Protein AF-A0A0K6S8M2-F1 (afdb_monomer_lite)

InterPro domains:
  IPR001611 Leucine-rich repeat [PF00560] (137-156)
  IPR001611 Leucine-rich repeat [PF13516] (167-187)
  IPR001611 Leucine-rich repeat [PF13516] (227-244)
  IPR001611 Leucine-rich repeat [PS51450] (137-158)
  IPR027038 Ran GTPase-activating protein [PTHR24113] (58-244)
  IPR032675 Leucine-rich repeat domain superfamily [G3DSA:3.80.10.10] (93-247)

Organism: NCBI:txid1169474

Secondary structure (DSSP, 8-state):
---SHHHHHHHHHHHHHHHHHHHTT-HHHHHHHHHSTTTHHHHHHHHHHHHHHT----EEEEEESS--HHHHTTS---TTSEEEEEE-TTTTSHHHHHHHHHHHTT---SS--EEE-TTS--BHHHHHHHHTT--TT--EEE--SSB--HHHHHHHHHHHHTTTTTT--EEE-TTS--HHHHHHHHHHHHHH-SS-----EEE-TTS--HHHHHHHHHHHHHTTSSTT--EEE-TTS---GGGGTT-TTT--S-S---

Radius of gyration: 21.71 Å; chains: 1; bounding box: 45×58×66 Å

Structure (mmCIF, N/CA/C/O backbone):
data_AF-A0A0K6S8M2-F1
#
_entry.id   AF-A0A0K6S8M2-F1
#
loop_
_atom_site.group_PDB
_atom_site.id
_atom_site.type_symbol
_atom_site.label_atom_id
_atom_site.label_alt_id
_atom_site.label_comp_id
_atom_site.label_asym_id
_atom_site.label_entity_id
_atom_site.label_seq_id
_atom_site.pdbx_PDB_ins_code
_atom_site.Cartn_x
_atom_site.Cartn_y
_atom_site.Cartn_z
_atom_site.occupancy
_atom_site.B_iso_or_equiv
_atom_site.auth_seq_id
_atom_site.auth_comp_id
_atom_site.auth_asym_id
_atom_site.auth_atom_id
_atom_site.pdbx_PDB_model_num
ATOM 1 N N . MET A 1 1 ? -25.984 35.719 41.774 1.00 36.38 1 MET A N 1
ATOM 2 C CA . MET A 1 1 ? -26.985 35.232 40.797 1.00 36.38 1 MET A CA 1
ATOM 3 C C . MET A 1 1 ? -26.247 34.451 39.712 1.00 36.38 1 MET A C 1
ATOM 5 O O . MET A 1 1 ? -26.214 34.859 38.564 1.00 36.38 1 MET A O 1
ATOM 9 N N . GLU A 1 2 ? -25.620 33.341 40.096 1.00 32.59 2 GLU A N 1
ATOM 10 C CA . GLU A 1 2 ? -24.891 32.425 39.203 1.00 32.59 2 GLU A CA 1
ATOM 11 C C . GLU A 1 2 ? -25.414 31.013 39.472 1.00 32.59 2 GLU A C 1
ATOM 13 O O . GLU A 1 2 ? -24.728 30.179 40.037 1.00 32.59 2 GLU A O 1
ATOM 18 N N . THR A 1 3 ? -26.691 30.765 39.192 1.00 39.12 3 THR A N 1
ATOM 19 C CA . THR A 1 3 ? -27.295 29.435 39.372 1.00 39.12 3 THR A CA 1
ATOM 20 C C . THR A 1 3 ? -28.511 29.315 38.455 1.00 39.12 3 THR A C 1
ATOM 22 O O . THR A 1 3 ? -29.647 29.425 38.910 1.00 39.12 3 THR A O 1
ATOM 25 N N . SER A 1 4 ? -28.305 29.163 37.146 1.00 38.91 4 SER A N 1
ATOM 26 C CA . SER A 1 4 ? -29.382 28.662 36.267 1.00 38.91 4 SER A CA 1
ATOM 27 C C . SER A 1 4 ? -28.902 28.097 34.929 1.00 38.91 4 SER A C 1
ATOM 29 O O . SER A 1 4 ? -29.621 27.305 34.331 1.00 38.91 4 SER A O 1
ATOM 31 N N . VAL A 1 5 ? -27.693 28.440 34.467 1.00 36.88 5 VAL A N 1
ATOM 32 C CA . VAL A 1 5 ? -27.194 27.982 33.156 1.00 36.88 5 VAL A CA 1
ATOM 33 C C . VAL A 1 5 ? -26.498 26.613 33.237 1.00 36.88 5 VAL A C 1
ATOM 35 O O . VAL A 1 5 ? -26.663 25.802 32.331 1.00 36.88 5 VAL A O 1
ATOM 38 N N . ASP A 1 6 ? -25.818 26.294 34.344 1.00 30.78 6 ASP A N 1
ATOM 39 C CA . ASP A 1 6 ? -25.108 25.009 34.503 1.00 30.78 6 ASP A CA 1
ATOM 40 C C . ASP A 1 6 ? -26.036 23.805 34.741 1.00 30.78 6 ASP A C 1
ATOM 42 O O . ASP A 1 6 ? -25.705 22.681 34.364 1.00 30.78 6 ASP A O 1
ATOM 46 N N . ALA A 1 7 ? -27.234 24.022 35.295 1.00 35.25 7 ALA A N 1
ATOM 47 C CA . ALA A 1 7 ? -28.204 22.945 35.515 1.00 35.25 7 ALA A CA 1
ATOM 48 C C . ALA A 1 7 ? -28.818 22.431 34.196 1.00 35.25 7 ALA A C 1
ATOM 50 O O . ALA A 1 7 ? -29.049 21.236 34.045 1.00 35.25 7 ALA A O 1
ATOM 51 N N . ALA A 1 8 ? -29.004 23.308 33.201 1.00 35.94 8 ALA A N 1
ATOM 52 C CA . ALA A 1 8 ? -29.579 22.938 31.904 1.00 35.94 8 ALA A CA 1
ATOM 53 C C . ALA A 1 8 ? -28.609 22.133 31.013 1.00 35.94 8 ALA A C 1
ATOM 55 O O . ALA A 1 8 ? -29.039 21.365 30.149 1.00 35.94 8 ALA A O 1
ATOM 56 N N . VAL A 1 9 ? -27.296 22.279 31.232 1.00 35.78 9 VAL A N 1
ATOM 57 C CA . VAL A 1 9 ? -26.260 21.503 30.528 1.00 35.78 9 VAL A CA 1
ATOM 58 C C . VAL A 1 9 ? -26.157 20.082 31.098 1.00 35.78 9 VAL A C 1
ATOM 60 O O . VAL A 1 9 ? -25.885 19.151 30.343 1.00 35.78 9 VAL A O 1
ATOM 63 N N . GLY A 1 10 ? -26.445 19.896 32.393 1.00 35.00 10 GLY A N 1
ATOM 64 C CA . GLY A 1 10 ? -26.434 18.594 33.072 1.00 35.00 10 GLY A CA 1
ATOM 65 C C . GLY A 1 10 ? -27.494 17.610 32.565 1.00 35.00 10 GLY A C 1
ATOM 66 O O . GLY A 1 10 ? -27.182 16.439 32.361 1.00 35.00 10 GLY A O 1
ATOM 67 N N . ASP A 1 11 ? -28.706 18.085 32.266 1.00 41.41 11 ASP A N 1
ATOM 68 C CA . ASP A 1 11 ? -29.830 17.236 31.827 1.00 41.41 11 ASP A CA 1
ATOM 69 C C . ASP A 1 11 ? -29.828 16.918 30.322 1.00 41.41 11 ASP A C 1
ATOM 71 O O . ASP A 1 11 ? -30.454 15.954 29.874 1.00 41.41 11 ASP A O 1
ATOM 75 N N . CYS A 1 12 ? -29.072 17.673 29.519 1.00 39.50 12 CYS A N 1
ATOM 76 C CA . CYS A 1 12 ? -28.866 17.341 28.109 1.00 39.50 12 CYS A CA 1
ATOM 77 C C . CYS A 1 12 ? -27.898 16.163 27.923 1.00 39.50 12 CYS A C 1
ATOM 79 O O . CYS A 1 12 ? -27.938 15.513 26.883 1.00 39.50 12 CYS A O 1
ATOM 81 N N . ILE A 1 13 ? -27.037 15.862 28.904 1.00 42.00 13 ILE A N 1
ATOM 82 C CA . ILE A 1 13 ? -25.990 14.832 28.795 1.00 42.00 13 ILE A CA 1
ATOM 83 C C . ILE A 1 13 ? -26.566 13.404 28.744 1.00 42.00 13 ILE A C 1
ATOM 85 O O . ILE A 1 13 ? -26.139 12.647 27.867 1.00 42.00 13 ILE A O 1
ATOM 89 N N . PRO A 1 14 ? -27.543 13.006 29.586 1.00 45.41 14 PRO A N 1
ATOM 90 C CA . PRO A 1 14 ? -28.174 11.690 29.498 1.00 45.41 14 PRO A CA 1
ATOM 91 C C . PRO A 1 14 ? -29.064 11.558 28.262 1.00 45.41 14 PRO A C 1
ATOM 93 O O . PRO A 1 14 ? -29.043 10.521 27.609 1.00 45.41 14 PRO A O 1
ATOM 96 N N . ALA A 1 15 ? -29.803 12.613 27.901 1.00 42.22 15 ALA A N 1
ATOM 97 C CA . ALA A 1 15 ? -30.674 12.619 26.728 1.00 42.22 15 ALA A CA 1
ATOM 98 C C . ALA A 1 15 ? -29.868 12.548 25.422 1.00 42.22 15 ALA A C 1
ATOM 100 O O . ALA A 1 15 ? -30.178 11.740 24.551 1.00 42.22 15 ALA A O 1
ATOM 101 N N . LEU A 1 16 ? -28.781 13.319 25.307 1.00 44.97 16 LEU A N 1
ATOM 102 C CA . LEU A 1 16 ? -27.857 13.222 24.178 1.00 44.97 16 LEU A CA 1
ATOM 103 C C . LEU A 1 16 ? -27.068 11.920 24.211 1.00 44.97 16 LEU A C 1
ATOM 105 O O . LEU A 1 16 ? -26.879 11.358 23.149 1.00 44.97 16 LEU A O 1
ATOM 109 N N . SER A 1 17 ? -26.653 11.393 25.366 1.00 44.50 17 SER A N 1
ATOM 110 C CA . SER A 1 17 ? -26.031 10.058 25.432 1.00 44.50 17 SER A CA 1
ATOM 111 C C . SER A 1 17 ? -27.000 8.947 25.046 1.00 44.50 17 SER A C 1
ATOM 113 O O . SER A 1 17 ? -26.566 7.964 24.463 1.00 44.50 17 SER A O 1
ATOM 115 N N . ALA A 1 18 ? -28.296 9.095 25.322 1.00 48.88 18 ALA A N 1
ATOM 116 C CA . ALA A 1 18 ? -29.325 8.163 24.884 1.00 48.88 18 ALA A CA 1
ATOM 117 C C . ALA A 1 18 ? -29.583 8.290 23.376 1.00 48.88 18 ALA A C 1
ATOM 119 O O . ALA A 1 18 ? -29.644 7.274 22.701 1.00 48.88 18 ALA A O 1
ATOM 120 N N . VAL A 1 19 ? -29.658 9.506 22.822 1.00 49.28 19 VAL A N 1
ATOM 121 C CA . VAL A 1 19 ? -29.802 9.745 21.370 1.00 49.28 19 VAL A CA 1
ATOM 122 C C . VAL A 1 19 ? -28.543 9.309 20.609 1.00 49.28 19 VAL A C 1
ATOM 124 O O . VAL A 1 19 ? -28.660 8.574 19.643 1.00 49.28 19 VAL A O 1
ATOM 127 N N . LEU A 1 20 ? -27.369 9.706 21.108 1.00 48.91 20 LEU A N 1
ATOM 128 C CA . LEU A 1 20 ? -26.061 9.034 21.112 1.00 48.91 20 LEU A CA 1
ATOM 129 C C . LEU A 1 20 ? -26.189 7.527 20.904 1.00 48.91 20 LEU A C 1
ATOM 131 O O . LEU A 1 20 ? -26.158 7.068 19.776 1.00 48.91 20 LEU A O 1
ATOM 135 N N . ALA A 1 21 ? -26.372 6.782 21.990 1.00 49.44 21 ALA A N 1
ATOM 136 C CA . ALA A 1 21 ? -26.462 5.326 22.038 1.00 49.44 21 ALA A CA 1
ATOM 137 C C . ALA A 1 21 ? -27.469 4.742 21.032 1.00 49.44 21 ALA A C 1
ATOM 139 O O . ALA A 1 21 ? -27.202 3.707 20.424 1.00 49.44 21 ALA A O 1
ATOM 140 N N . HIS A 1 22 ? -28.606 5.415 20.834 1.00 46.09 22 HIS A N 1
ATOM 141 C CA . HIS A 1 22 ? -29.690 4.961 19.967 1.00 46.09 22 HIS A CA 1
ATOM 142 C C . HIS A 1 22 ? -29.422 5.224 18.473 1.00 46.09 22 HIS A C 1
ATOM 144 O O . HIS A 1 22 ? -29.865 4.441 17.634 1.00 46.09 22 HIS A O 1
ATOM 150 N N . ALA A 1 23 ? -28.677 6.280 18.129 1.00 42.91 23 ALA A N 1
ATOM 151 C CA . ALA A 1 23 ? -28.216 6.596 16.773 1.00 42.91 23 ALA A CA 1
ATOM 152 C C . ALA A 1 23 ? -26.883 5.896 16.447 1.00 42.91 23 ALA A C 1
ATOM 154 O O . ALA A 1 23 ? -26.655 5.458 15.321 1.00 42.91 23 ALA A O 1
ATOM 155 N N . SER A 1 24 ? -26.023 5.718 17.453 1.00 46.12 24 SER A N 1
ATOM 156 C CA . SER A 1 24 ? -24.738 5.014 17.402 1.00 46.12 24 SER A CA 1
ATOM 157 C C . SER A 1 24 ? -24.878 3.494 17.388 1.00 46.12 24 SER A C 1
ATOM 159 O O . SER A 1 24 ? -23.871 2.795 17.351 1.00 46.12 24 SER A O 1
ATOM 161 N N . ALA A 1 25 ? -26.109 2.976 17.323 1.00 44.91 25 ALA A N 1
ATOM 162 C CA . ALA A 1 25 ? -26.363 1.626 16.831 1.00 44.91 25 ALA A CA 1
ATOM 163 C C . ALA A 1 25 ? -25.879 1.436 15.376 1.00 44.91 25 ALA A C 1
ATOM 165 O O . ALA A 1 25 ? -25.761 0.303 14.920 1.00 44.91 25 ALA A O 1
ATOM 166 N N . SER A 1 26 ? -25.522 2.511 14.661 1.00 48.25 26 SER A N 1
ATOM 167 C CA . SER A 1 26 ? -24.747 2.406 13.426 1.00 48.25 26 SER A CA 1
ATOM 168 C C . SER A 1 26 ? -23.608 3.433 13.399 1.00 48.25 26 SER A C 1
ATOM 170 O O . SER A 1 26 ? -23.811 4.621 13.158 1.00 48.25 26 SER A O 1
ATOM 172 N N . GLY A 1 27 ? -22.365 2.985 13.610 1.00 52.47 27 GLY A N 1
ATOM 173 C CA . GLY A 1 27 ? -21.169 3.781 13.281 1.00 52.47 27 GLY A CA 1
ATOM 174 C C . GLY A 1 27 ? -21.128 4.206 11.802 1.00 52.47 27 GLY A C 1
ATOM 175 O O . GLY A 1 27 ? -20.392 5.110 11.430 1.00 52.47 27 GLY A O 1
ATOM 176 N N . GLU A 1 28 ? -21.972 3.598 10.969 1.00 53.81 28 GLU A N 1
ATOM 177 C CA . GLU A 1 28 ? -22.236 3.987 9.585 1.00 53.81 28 GLU A CA 1
ATOM 178 C C . GLU A 1 28 ? -22.882 5.375 9.474 1.00 53.81 28 GLU A C 1
ATOM 180 O O . GLU A 1 28 ? -22.530 6.132 8.574 1.00 53.81 28 GLU A O 1
ATOM 185 N N . PHE A 1 29 ? -23.759 5.767 10.408 1.00 52.53 29 PHE A N 1
ATOM 186 C CA . PHE A 1 29 ? -24.475 7.045 10.332 1.00 52.53 29 PHE A CA 1
ATOM 187 C C . PHE A 1 29 ? -23.549 8.243 10.554 1.00 52.53 29 PHE A C 1
ATOM 189 O O . PHE A 1 29 ? -23.662 9.267 9.885 1.00 52.53 29 PHE A O 1
ATOM 196 N N . THR A 1 30 ? -22.593 8.128 11.479 1.00 57.81 30 THR A N 1
ATOM 197 C CA . THR A 1 30 ? -21.618 9.198 11.744 1.00 57.81 30 THR A CA 1
ATOM 198 C C . THR A 1 30 ? -20.644 9.364 10.580 1.00 57.81 30 THR A C 1
ATOM 200 O O . THR A 1 30 ? -20.251 10.489 10.261 1.00 57.81 30 THR A O 1
ATOM 203 N N . THR A 1 31 ? -20.322 8.265 9.899 1.00 58.97 31 THR A N 1
ATOM 204 C CA . THR A 1 31 ? -19.475 8.242 8.706 1.00 58.97 31 THR A CA 1
ATOM 205 C C . THR A 1 31 ? -20.183 8.777 7.471 1.00 58.97 31 THR A C 1
ATOM 207 O O . THR A 1 31 ? -19.594 9.585 6.755 1.00 58.97 31 THR A O 1
ATOM 210 N N . GLU A 1 32 ? -21.450 8.420 7.255 1.00 60.38 32 GLU A N 1
ATOM 211 C CA . GLU A 1 32 ? -22.299 9.008 6.211 1.00 60.38 32 GLU A CA 1
ATOM 212 C C . GLU A 1 32 ? -22.373 10.530 6.396 1.00 60.38 32 GLU A C 1
ATOM 214 O O . GLU A 1 32 ? -22.086 11.299 5.475 1.00 60.38 32 GLU A O 1
ATOM 219 N N . LEU A 1 33 ? -22.635 10.978 7.631 1.00 59.53 33 LEU A N 1
ATOM 220 C CA . LEU A 1 33 ? -22.717 12.400 7.950 1.00 59.53 33 LEU A CA 1
ATOM 221 C C . LEU A 1 33 ? -21.382 13.129 7.727 1.00 59.53 33 LEU A C 1
ATOM 223 O O . LEU A 1 33 ? -21.389 14.252 7.224 1.00 59.53 33 LEU A O 1
ATOM 227 N N . ALA A 1 34 ? -20.249 12.515 8.085 1.00 60.09 34 ALA A N 1
ATOM 228 C CA . ALA A 1 34 ? -18.915 13.095 7.908 1.00 60.09 34 ALA A CA 1
ATOM 229 C C . ALA A 1 34 ? -18.410 13.060 6.451 1.00 60.09 34 ALA A C 1
ATOM 231 O O . ALA A 1 34 ? -17.560 13.875 6.081 1.00 60.09 34 ALA A O 1
ATOM 232 N N . SER A 1 35 ? -18.930 12.145 5.630 1.00 64.38 35 SER A N 1
ATOM 233 C CA . SER A 1 35 ? -18.588 11.994 4.211 1.00 64.38 35 SER A CA 1
ATOM 234 C C . SER A 1 35 ? -19.317 13.020 3.331 1.00 64.38 35 SER A C 1
ATOM 236 O O . SER A 1 35 ? -18.739 13.607 2.411 1.00 64.38 35 SER A O 1
ATOM 238 N N . GLN A 1 36 ? -20.580 13.303 3.650 1.00 63.56 36 GLN A N 1
ATOM 239 C CA . GLN A 1 36 ? -21.441 14.219 2.903 1.00 63.56 36 GLN A CA 1
ATOM 240 C C . GLN A 1 36 ? -21.092 15.695 3.183 1.00 63.56 36 GLN A C 1
ATOM 242 O O . GLN A 1 36 ? -20.911 16.132 4.322 1.00 63.56 36 GLN A O 1
ATOM 247 N N . LYS A 1 37 ? -21.042 16.518 2.126 1.00 64.12 37 LYS A N 1
ATOM 248 C CA . LYS A 1 37 ? -20.671 17.946 2.222 1.00 64.12 37 LYS A CA 1
ATOM 249 C C . LYS A 1 37 ? -21.653 18.763 3.072 1.00 64.12 37 LYS A C 1
ATOM 251 O O . LYS A 1 37 ? -21.231 19.715 3.728 1.00 64.12 37 LYS A O 1
ATOM 256 N N . GLU A 1 38 ? -22.934 18.406 3.040 1.00 63.91 38 GLU A N 1
ATOM 257 C CA . GLU A 1 38 ? -24.026 19.145 3.692 1.00 63.91 38 GLU A CA 1
ATOM 258 C C . GLU A 1 38 ? -24.150 18.823 5.186 1.00 63.91 38 GLU A C 1
ATOM 260 O O . GLU A 1 38 ? -24.511 19.689 5.978 1.00 63.91 38 GLU A O 1
ATOM 265 N N . SER A 1 39 ? -23.754 17.617 5.596 1.00 64.00 39 SER A N 1
ATOM 266 C CA . SER A 1 39 ? -23.825 17.144 6.984 1.00 64.00 39 SER A CA 1
ATOM 267 C C . SER A 1 39 ? -22.463 17.035 7.676 1.00 64.00 39 SER A C 1
ATOM 269 O O . SER A 1 39 ? -22.367 16.562 8.813 1.00 64.00 39 SER A O 1
ATOM 271 N N . PHE A 1 40 ? -21.398 17.518 7.035 1.00 64.94 40 PHE A N 1
ATOM 272 C CA . PHE A 1 40 ? -20.046 17.486 7.591 1.00 64.94 40 PHE A CA 1
ATOM 273 C C . PHE A 1 40 ? -19.966 18.127 8.986 1.00 64.94 40 PHE A C 1
ATOM 275 O O . PHE A 1 40 ? -19.323 17.593 9.887 1.00 64.94 40 PHE A O 1
ATOM 282 N N . GLY A 1 41 ? -20.636 19.270 9.183 1.00 61.84 41 GLY A N 1
ATOM 283 C CA . GLY A 1 41 ? -20.643 19.978 10.468 1.00 61.84 41 GLY A CA 1
ATOM 284 C C . GLY A 1 41 ? -21.284 19.157 11.588 1.00 61.84 41 GLY A C 1
ATOM 285 O O . GLY A 1 41 ? -20.748 19.097 12.694 1.00 61.84 41 GLY A O 1
ATOM 286 N N . THR A 1 42 ? -22.382 18.461 11.283 1.00 64.62 42 THR A N 1
ATOM 287 C CA . THR A 1 42 ? -23.032 17.533 12.215 1.00 64.62 42 THR A CA 1
ATOM 288 C C . THR A 1 42 ? -22.154 16.319 12.508 1.00 64.62 42 THR A C 1
ATOM 290 O O . THR A 1 42 ? -21.983 15.978 13.675 1.00 64.62 42 THR A O 1
ATOM 293 N N . GLY A 1 43 ? -21.503 15.734 11.495 1.00 65.81 43 GLY A N 1
ATOM 294 C CA . GLY A 1 43 ? -20.542 14.643 11.693 1.00 65.81 43 GLY A CA 1
ATOM 295 C C . GLY A 1 43 ? -19.350 15.057 12.566 1.00 65.81 43 GLY A C 1
ATOM 296 O O . GLY A 1 43 ? -18.959 14.330 13.478 1.00 65.81 43 GLY A O 1
ATOM 297 N N . TRP A 1 44 ? -18.813 16.265 12.358 1.00 68.00 44 TRP A N 1
ATOM 298 C CA . TRP A 1 44 ? -17.717 16.812 13.164 1.00 68.00 44 TRP A CA 1
ATOM 299 C C . TRP A 1 44 ? -18.117 17.048 14.622 1.00 68.00 44 TRP A C 1
ATOM 301 O O . TRP A 1 44 ? -17.363 16.682 15.524 1.00 68.00 44 TRP A O 1
ATOM 311 N N . LEU A 1 45 ? -19.301 17.619 14.867 1.00 64.56 45 LEU A N 1
ATOM 312 C CA . LEU A 1 45 ? -19.816 17.811 16.224 1.00 64.56 45 LEU A CA 1
ATOM 313 C C . LEU A 1 45 ? -19.987 16.471 16.936 1.00 64.56 45 LEU A C 1
ATOM 315 O O . LEU A 1 45 ? -19.508 16.325 18.056 1.00 64.56 45 LEU A O 1
ATOM 319 N N . VAL A 1 46 ? -20.588 15.481 16.272 1.00 64.94 46 VAL A N 1
ATOM 320 C CA . VAL A 1 46 ? -20.761 14.129 16.821 1.00 64.94 46 VAL A CA 1
ATOM 321 C C . VAL A 1 46 ? -19.414 13.504 17.190 1.00 64.94 46 VAL A C 1
ATOM 323 O O . VAL A 1 46 ? -19.251 13.026 18.311 1.00 64.94 46 VAL A O 1
ATOM 326 N N . LEU A 1 47 ? -18.411 13.581 16.311 1.00 64.81 47 LEU A N 1
ATOM 327 C CA . LEU A 1 47 ? -17.062 13.080 16.599 1.00 64.81 47 LEU A CA 1
ATOM 328 C C . LEU A 1 47 ? -16.401 13.820 17.767 1.00 64.81 47 LEU A C 1
ATOM 330 O O . LEU A 1 47 ? -15.725 13.203 18.591 1.00 64.81 47 LEU A O 1
ATOM 334 N N . GLN A 1 48 ? -16.627 15.128 17.883 1.00 66.19 48 GLN A N 1
ATOM 335 C CA . GLN A 1 48 ? -16.096 15.911 18.992 1.00 66.19 48 GLN A CA 1
ATOM 336 C C . GLN A 1 48 ? -16.799 15.608 20.322 1.00 66.19 48 GLN A C 1
ATOM 338 O O . GLN A 1 48 ? -16.155 15.622 21.374 1.00 66.19 48 GLN A O 1
ATOM 343 N N . PHE A 1 49 ? -18.091 15.284 20.285 1.00 63.59 49 PHE A N 1
ATOM 344 C CA . PHE A 1 49 ? -18.824 14.783 21.443 1.00 63.59 49 PHE A CA 1
ATOM 345 C C . PHE A 1 49 ? -18.321 13.403 21.863 1.00 63.59 49 PHE A C 1
ATOM 347 O O . PHE A 1 49 ? -18.024 13.226 23.041 1.00 63.59 49 PHE A O 1
ATOM 354 N N . ILE A 1 50 ? -18.108 12.475 20.924 1.00 61.72 50 ILE A N 1
ATOM 355 C CA . ILE A 1 50 ? -17.500 11.162 21.205 1.00 61.72 50 ILE A CA 1
ATOM 356 C C . ILE A 1 50 ? -16.127 11.341 21.873 1.00 61.72 50 ILE A C 1
ATOM 358 O O . ILE A 1 50 ? -15.848 10.716 22.897 1.00 61.72 50 ILE A O 1
ATOM 362 N N . LYS A 1 51 ? -15.298 12.262 21.358 1.00 59.31 51 LYS A N 1
ATOM 363 C CA . LYS A 1 51 ? -13.986 12.592 21.936 1.00 59.31 51 LYS A CA 1
ATOM 364 C C . LYS A 1 51 ? -14.088 13.129 23.366 1.00 59.31 51 LYS A C 1
ATOM 366 O O . LYS A 1 51 ? -13.315 12.709 24.221 1.00 59.31 51 LYS A O 1
ATOM 371 N N . LYS A 1 52 ? -14.980 14.093 23.622 1.00 56.97 52 LYS A N 1
ATOM 372 C CA . LYS A 1 52 ? -15.093 14.758 24.933 1.00 56.97 52 LYS A CA 1
ATOM 373 C C . LYS A 1 52 ? -15.824 13.927 25.984 1.00 56.97 52 LYS A C 1
ATOM 375 O O . LYS A 1 52 ? -15.534 14.090 27.162 1.00 56.97 52 LYS A O 1
ATOM 380 N N . MET A 1 53 ? -16.759 13.074 25.575 1.00 50.50 53 MET A N 1
ATOM 381 C CA . MET A 1 53 ? -17.605 12.303 26.488 1.00 50.50 53 MET A CA 1
ATOM 382 C C . MET A 1 53 ? -17.081 10.884 26.763 1.00 50.50 53 MET A C 1
ATOM 384 O O . MET A 1 53 ? -17.737 10.144 27.486 1.00 50.50 53 MET A O 1
ATOM 388 N N . HIS A 1 54 ? -15.919 10.489 26.214 1.00 53.44 54 HIS A N 1
ATOM 389 C CA . HIS A 1 54 ? -15.351 9.137 26.375 1.00 53.44 54 HIS A CA 1
ATOM 390 C C . HIS A 1 54 ? -16.346 8.011 26.040 1.00 53.44 54 HIS A C 1
ATOM 392 O O . HIS A 1 54 ? -16.283 6.920 26.605 1.00 53.44 54 HIS A O 1
ATOM 398 N N . ILE A 1 55 ? -17.273 8.263 25.112 1.00 53.03 55 ILE A N 1
ATOM 399 C CA . ILE A 1 55 ? -18.232 7.248 24.687 1.00 53.03 55 ILE A CA 1
ATOM 400 C C . ILE A 1 55 ? -17.437 6.253 23.843 1.00 53.03 55 ILE A C 1
ATOM 402 O O . ILE A 1 55 ? -17.027 6.564 22.726 1.00 53.03 55 ILE A O 1
ATOM 406 N N . GLY A 1 56 ? -17.150 5.084 24.414 1.00 52.00 56 GLY A N 1
ATOM 407 C CA . GLY A 1 56 ? -16.328 4.031 23.814 1.00 52.00 56 GLY A CA 1
ATOM 408 C C . GLY A 1 56 ? -17.029 3.291 22.678 1.00 52.00 56 GLY A C 1
ATOM 409 O O . GLY A 1 56 ? -17.059 2.066 22.691 1.00 52.00 56 GLY A O 1
ATOM 410 N N . VAL A 1 57 ? -17.632 4.010 21.727 1.00 54.91 57 VAL A N 1
ATOM 411 C CA . VAL A 1 57 ? -18.246 3.379 20.557 1.00 54.91 57 VAL A CA 1
ATOM 412 C C . VAL A 1 57 ? -17.170 3.181 19.487 1.00 54.91 57 VAL A C 1
ATOM 414 O O . VAL A 1 57 ? -16.573 4.170 19.047 1.00 54.91 57 VAL A O 1
ATOM 417 N N . PRO A 1 58 ? -16.896 1.938 19.066 1.00 58.28 58 PRO A N 1
ATOM 418 C CA . PRO A 1 58 ? -15.990 1.674 17.958 1.00 58.28 58 PRO A CA 1
ATOM 419 C C . PRO A 1 58 ? -16.608 2.191 16.650 1.00 58.28 58 PRO A C 1
ATOM 421 O O . PRO A 1 58 ? -17.780 1.941 16.366 1.00 58.28 58 PRO A O 1
ATOM 424 N N . ILE A 1 59 ? -15.832 2.911 15.839 1.00 62.09 59 ILE A N 1
ATOM 425 C CA . ILE A 1 59 ? -16.222 3.300 14.481 1.00 62.09 59 ILE A CA 1
ATOM 426 C C . ILE A 1 59 ? -15.606 2.288 13.517 1.00 62.09 59 ILE A C 1
ATOM 428 O O . ILE A 1 59 ? -14.402 2.276 13.286 1.00 62.09 59 ILE A O 1
ATOM 432 N N . SER A 1 60 ? -16.419 1.428 12.911 1.00 65.12 60 SER A N 1
ATOM 433 C CA . SER A 1 60 ? -15.905 0.388 12.007 1.00 65.12 60 SER A CA 1
ATOM 434 C C . SER A 1 60 ? -15.261 0.967 10.737 1.00 65.12 60 SER A C 1
ATOM 436 O O . SER A 1 60 ? -14.267 0.445 10.237 1.00 65.12 60 SER A O 1
ATOM 438 N N . SER A 1 61 ? -15.780 2.077 10.211 1.00 68.94 61 SER A N 1
ATOM 439 C CA . SER A 1 61 ? -15.279 2.691 8.978 1.00 68.94 61 SER A CA 1
ATOM 440 C C . SER A 1 61 ? -15.417 4.201 9.028 1.00 68.94 61 SER A C 1
ATOM 442 O O . SER A 1 61 ? -16.456 4.684 9.455 1.00 68.94 61 SER A O 1
ATOM 444 N N . LEU A 1 62 ? -14.402 4.937 8.576 1.00 73.19 62 LEU A N 1
ATOM 445 C CA . LEU A 1 62 ? -14.392 6.396 8.504 1.00 73.19 62 LEU A CA 1
ATOM 446 C C . LEU A 1 62 ? -13.935 6.851 7.108 1.00 73.19 62 LEU A C 1
ATOM 448 O O . LEU A 1 62 ? -12.768 6.686 6.737 1.00 73.19 62 LEU A O 1
ATOM 452 N N . ASP A 1 63 ? -14.859 7.437 6.342 1.00 70.06 63 ASP A N 1
ATOM 453 C CA . ASP A 1 63 ? -14.599 8.062 5.043 1.00 70.06 63 ASP A CA 1
ATOM 454 C C . ASP A 1 63 ? -14.347 9.557 5.229 1.00 70.06 63 ASP A C 1
ATOM 456 O O . ASP A 1 63 ? -15.110 10.309 5.833 1.00 70.06 63 ASP A O 1
ATOM 460 N N . LEU A 1 64 ? -13.204 9.961 4.712 1.0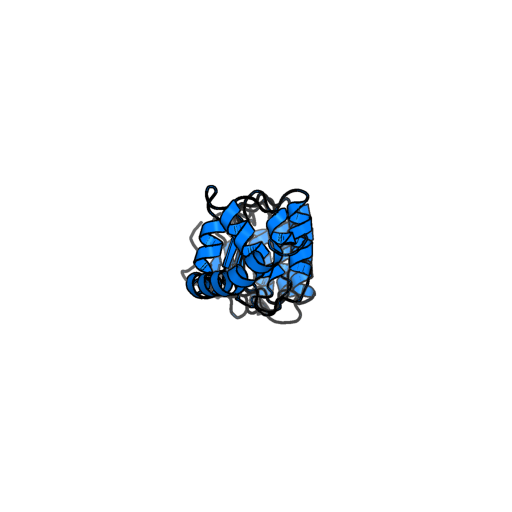0 67.69 64 LEU A N 1
ATOM 461 C CA . LEU A 1 64 ? -12.584 11.243 4.885 1.00 67.69 64 LEU A CA 1
ATOM 462 C C . LEU A 1 64 ? -12.345 11.896 3.508 1.00 67.69 64 LEU A C 1
ATOM 464 O O . LEU A 1 64 ? -11.342 12.567 3.256 1.00 67.69 64 LEU A O 1
ATOM 468 N N . SER A 1 65 ? -13.280 11.694 2.582 1.00 64.81 65 SER A N 1
ATOM 469 C CA . SER A 1 65 ? -13.257 12.272 1.236 1.00 64.81 65 SER A CA 1
ATOM 470 C C . SER A 1 65 ? -13.554 13.780 1.192 1.00 64.81 65 SER A C 1
ATOM 472 O O . SER A 1 65 ? -13.031 14.473 0.318 1.00 64.81 65 SER A O 1
ATOM 474 N N . GLY A 1 66 ? -14.309 14.305 2.166 1.00 59.97 66 GLY A N 1
ATOM 475 C CA . GLY A 1 66 ? -14.773 15.699 2.240 1.00 59.97 66 GLY A CA 1
ATOM 476 C C . GLY A 1 66 ? -13.721 16.745 2.661 1.00 59.97 66 GLY A C 1
ATOM 477 O O . GLY A 1 66 ? -13.194 17.468 1.813 1.00 59.97 66 GLY A O 1
ATOM 478 N N . LYS A 1 67 ? -13.455 16.923 3.971 1.00 59.59 67 LYS A N 1
ATOM 479 C CA . LYS A 1 67 ? -12.558 17.978 4.524 1.00 59.59 67 LYS A CA 1
ATOM 480 C C . LYS A 1 67 ? -11.970 17.594 5.887 1.00 59.59 67 LYS A C 1
ATOM 482 O O . LYS A 1 67 ? -12.723 17.326 6.809 1.00 59.59 67 LYS A O 1
ATOM 487 N N . LEU A 1 68 ? -10.639 17.578 6.053 1.00 54.50 68 LEU A N 1
ATOM 488 C CA . LEU A 1 68 ? -10.080 16.609 7.009 1.00 54.50 68 LEU A CA 1
ATOM 489 C C . LEU A 1 68 ? -9.053 16.977 8.064 1.00 54.50 68 LEU A C 1
ATOM 491 O O . LEU A 1 68 ? -8.899 16.215 9.020 1.00 54.50 68 LEU A O 1
ATOM 495 N N . GLY A 1 69 ? -8.334 18.087 7.933 1.00 54.50 69 GLY A N 1
ATOM 496 C CA . GLY A 1 69 ? -7.243 18.364 8.877 1.00 54.50 69 GLY A CA 1
ATOM 497 C C . GLY A 1 69 ? -7.713 18.409 10.341 1.00 54.50 69 GLY A C 1
ATOM 498 O O . GLY A 1 69 ? -7.017 17.955 11.252 1.00 54.50 69 GLY A O 1
ATOM 499 N N . LEU A 1 70 ? -8.937 18.896 10.563 1.00 54.34 70 LEU A N 1
ATOM 500 C CA . LEU A 1 70 ? -9.520 19.075 11.895 1.00 54.34 70 LEU A CA 1
ATOM 501 C C . LEU A 1 70 ? -10.140 17.798 12.479 1.00 54.34 70 LEU A C 1
ATOM 503 O O . LEU A 1 70 ? -10.257 17.689 13.697 1.00 54.34 70 LEU A O 1
ATOM 507 N N . LEU A 1 71 ? -10.525 16.830 11.641 1.00 61.38 71 LEU A N 1
ATOM 508 C CA . LEU A 1 71 ? -11.151 15.590 12.102 1.00 61.38 71 LEU A CA 1
ATOM 509 C C . LEU A 1 71 ? -10.121 14.617 12.656 1.00 61.38 71 LEU A C 1
ATOM 511 O O . LEU A 1 71 ? -10.270 14.178 13.788 1.00 61.38 71 LEU A O 1
ATOM 515 N N . LEU A 1 72 ? -9.028 14.366 11.929 1.00 62.62 72 LEU A N 1
ATOM 516 C CA . LEU A 1 72 ? -7.974 13.440 12.371 1.00 62.62 72 LEU A CA 1
ATOM 517 C C . LEU A 1 72 ? -7.300 13.878 13.684 1.00 62.62 72 LEU A C 1
ATOM 519 O O . LEU A 1 72 ? -6.898 13.043 14.488 1.00 62.62 72 LEU A O 1
ATOM 523 N N . SER A 1 73 ? -7.205 15.188 13.931 1.00 61.94 73 SER A N 1
ATOM 524 C CA . SER A 1 73 ? -6.713 15.742 15.206 1.00 61.94 73 SER A CA 1
ATOM 525 C C . SER A 1 73 ? -7.743 15.662 16.344 1.00 61.94 73 SER A C 1
ATOM 527 O O . SER A 1 73 ? -7.399 15.778 17.527 1.00 61.94 73 SER A O 1
ATOM 529 N N . SER A 1 74 ? -9.009 15.439 15.996 1.00 57.25 74 SER A N 1
ATOM 530 C CA . SER A 1 74 ? -10.127 15.304 16.926 1.00 57.25 74 SER A CA 1
ATOM 531 C C . SER A 1 74 ? -10.522 13.852 17.194 1.00 57.25 74 SER A C 1
ATOM 533 O O . SER A 1 74 ? -11.265 13.615 18.137 1.00 57.25 74 SER A O 1
ATOM 535 N N . LEU A 1 75 ? -9.996 12.871 16.457 1.00 64.19 75 LEU A N 1
ATOM 536 C CA . LEU A 1 75 ? -10.301 11.470 16.744 1.00 64.19 75 LEU A CA 1
ATOM 537 C C . LEU A 1 75 ? -9.745 11.065 18.125 1.00 64.19 75 LEU A C 1
ATOM 539 O O . LEU A 1 75 ? -8.605 11.425 18.461 1.00 64.19 75 LEU A O 1
ATOM 543 N N . PRO A 1 76 ? -10.538 10.356 18.947 1.00 58.84 76 PRO A N 1
ATOM 544 C CA . PRO A 1 76 ? -10.084 9.849 20.231 1.00 58.84 76 PRO A CA 1
ATOM 545 C C . PRO A 1 76 ? -8.922 8.868 20.044 1.00 58.84 76 PRO A C 1
ATOM 547 O O . PRO A 1 76 ? -8.853 8.106 19.082 1.00 58.84 76 PRO A O 1
ATOM 550 N N . ALA A 1 77 ? -7.980 8.904 20.983 1.00 56.09 77 ALA A N 1
ATOM 551 C CA . ALA A 1 77 ? -6.896 7.938 21.057 1.00 56.09 77 ALA A CA 1
ATOM 552 C C . ALA A 1 77 ? -7.391 6.735 21.866 1.00 56.09 77 ALA A C 1
ATOM 554 O O . ALA A 1 77 ? -7.305 6.745 23.091 1.00 56.09 77 ALA A O 1
ATOM 555 N N . GLY A 1 78 ? -7.962 5.744 21.185 1.00 58.12 78 GLY A N 1
ATOM 556 C CA . GLY A 1 78 ? -8.438 4.500 21.788 1.00 58.12 78 GLY A CA 1
ATOM 557 C C . GLY A 1 78 ? -8.014 3.283 20.958 1.00 58.12 78 GLY A C 1
ATOM 558 O O . GLY A 1 78 ? -7.846 3.425 19.745 1.00 58.12 78 GLY A O 1
ATOM 559 N N . PRO A 1 79 ? -7.820 2.111 21.589 1.00 54.16 79 PRO A N 1
ATOM 560 C CA . PRO A 1 79 ? -7.276 0.926 20.926 1.00 54.16 79 PRO A CA 1
ATOM 561 C C . PRO A 1 79 ? -8.183 0.314 19.849 1.00 54.16 79 PRO A C 1
ATOM 563 O O . PRO A 1 79 ? -7.670 -0.199 18.852 1.00 54.16 79 PRO A O 1
ATOM 566 N N . ASP A 1 80 ? -9.502 0.459 20.010 1.00 60.38 80 ASP A N 1
ATOM 567 C CA . ASP A 1 80 ? -10.523 -0.217 19.191 1.00 60.38 80 ASP A CA 1
ATOM 568 C C . ASP A 1 80 ? -11.434 0.762 18.440 1.00 60.38 80 ASP A C 1
ATOM 570 O O . ASP A 1 80 ? -12.594 0.483 18.152 1.00 60.38 80 ASP A O 1
ATOM 574 N N . PHE A 1 81 ? -10.940 1.968 18.162 1.00 65.75 81 PHE A N 1
ATOM 575 C CA . PHE A 1 81 ? -11.798 3.025 17.636 1.00 65.75 81 PHE A CA 1
ATOM 576 C C . PHE A 1 81 ? -12.013 2.958 16.118 1.00 65.75 81 PHE A C 1
ATOM 578 O O . PHE A 1 81 ? -13.034 3.456 15.657 1.00 65.75 81 PHE A O 1
ATOM 585 N N . LEU A 1 82 ? -11.077 2.398 15.340 1.00 72.31 82 LEU A N 1
ATOM 586 C CA . LEU A 1 82 ? -11.138 2.453 13.876 1.00 72.31 82 LEU A CA 1
ATOM 587 C C . LEU A 1 82 ? -10.620 1.178 13.208 1.00 72.31 82 LEU A C 1
ATOM 589 O O . LEU A 1 82 ? -9.479 0.789 13.455 1.00 72.31 82 LEU A O 1
ATOM 593 N N . GLU A 1 83 ? -11.415 0.571 12.320 1.00 78.81 83 GLU A N 1
ATOM 594 C CA . GLU A 1 83 ? -10.953 -0.548 11.477 1.00 78.81 83 GLU A CA 1
ATOM 595 C C . GLU A 1 83 ? -10.583 -0.109 10.057 1.00 78.81 83 GLU A C 1
ATOM 597 O O . GLU A 1 83 ? -9.545 -0.524 9.541 1.00 78.81 83 GLU A O 1
ATOM 602 N N . THR A 1 84 ? -11.407 0.737 9.431 1.00 81.75 84 THR A N 1
ATOM 603 C CA . THR A 1 84 ? -11.212 1.199 8.049 1.00 81.75 84 THR A CA 1
ATOM 604 C C . THR A 1 84 ? -11.109 2.717 7.972 1.00 81.75 84 THR A C 1
ATOM 606 O O . THR A 1 84 ? -11.994 3.431 8.434 1.00 81.75 84 THR A O 1
ATOM 609 N N . LEU A 1 85 ? -10.056 3.223 7.333 1.00 84.56 85 LEU A N 1
ATOM 610 C CA . LEU A 1 85 ? -9.871 4.639 7.023 1.00 84.56 85 LEU A CA 1
ATOM 611 C C . LEU A 1 85 ? -9.776 4.824 5.516 1.00 84.56 85 LEU A C 1
ATOM 613 O O . LEU A 1 85 ? -8.879 4.274 4.875 1.00 84.56 85 LEU A O 1
ATOM 617 N N . LYS A 1 86 ? -10.651 5.656 4.959 1.00 83.69 86 LYS A N 1
ATOM 618 C CA . LYS A 1 86 ? -10.593 6.047 3.552 1.00 83.69 86 LYS A CA 1
ATOM 619 C C . LYS A 1 86 ? -10.341 7.539 3.442 1.00 83.69 86 LYS A C 1
ATOM 621 O O . LYS A 1 86 ? -11.156 8.328 3.894 1.00 83.69 86 LYS A O 1
ATOM 626 N N . GLY A 1 87 ? -9.215 7.939 2.869 1.00 76.81 87 GLY A N 1
ATOM 627 C CA . GLY A 1 87 ? -8.875 9.343 2.664 1.00 76.81 87 GLY A CA 1
ATOM 628 C C . GLY A 1 87 ? -9.387 9.891 1.336 1.00 76.81 87 GLY A C 1
ATOM 629 O O . GLY A 1 87 ? -9.544 9.177 0.353 1.00 76.81 87 GLY A O 1
ATOM 630 N N . GLY A 1 88 ? -9.619 11.200 1.311 1.00 74.75 88 GLY A N 1
ATOM 631 C CA . GLY A 1 88 ? -9.898 11.970 0.104 1.00 74.75 88 GLY A CA 1
ATOM 632 C C . GLY A 1 88 ? -8.677 12.577 -0.587 1.00 74.75 88 GLY A C 1
ATOM 633 O O . GLY A 1 88 ? -7.581 12.617 -0.019 1.00 74.75 88 GLY A O 1
ATOM 634 N N . PRO A 1 89 ? -8.883 13.201 -1.763 1.00 70.19 89 PRO A N 1
ATOM 635 C CA . PRO A 1 89 ? -7.847 13.878 -2.562 1.00 70.19 89 PRO A CA 1
ATOM 636 C C . PRO A 1 89 ? -7.134 15.045 -1.864 1.00 70.19 89 PRO A C 1
ATOM 638 O O . PRO A 1 89 ? -6.101 15.530 -2.335 1.00 70.19 89 PRO A O 1
ATOM 641 N N . HIS A 1 90 ? -7.676 15.519 -0.742 1.00 70.38 90 HIS A N 1
ATOM 642 C CA . HIS A 1 90 ? -7.116 16.617 0.047 1.00 70.38 90 HIS A CA 1
ATOM 643 C C . HIS A 1 90 ? -6.361 16.154 1.298 1.00 70.38 90 HIS A C 1
ATOM 645 O O . HIS A 1 90 ? -5.596 16.929 1.869 1.00 70.38 90 HIS A O 1
ATOM 651 N N . VAL A 1 91 ? -6.548 14.903 1.722 1.00 71.94 91 VAL A N 1
ATOM 652 C CA . VAL A 1 91 ? -5.978 14.364 2.969 1.00 71.94 91 VAL A CA 1
ATOM 653 C C . VAL A 1 91 ? -4.472 14.181 2.848 1.00 71.94 91 VAL A C 1
ATOM 655 O O . VAL A 1 91 ? -3.723 14.422 3.789 1.00 71.94 91 VAL A O 1
ATOM 658 N N . CYS A 1 92 ? -4.023 13.829 1.651 1.00 72.69 92 CYS A N 1
ATOM 659 C CA . CYS A 1 92 ? -2.640 13.497 1.359 1.00 72.69 92 CYS A CA 1
ATOM 660 C C . CYS A 1 92 ? -1.779 14.697 0.942 1.00 72.69 92 CYS A C 1
ATOM 662 O O . CYS A 1 92 ? -0.723 14.520 0.337 1.00 72.69 92 CYS A O 1
ATOM 664 N N . LYS A 1 93 ? -2.220 15.925 1.249 1.00 76.50 93 LYS A N 1
ATOM 665 C CA . LYS A 1 93 ? -1.520 17.167 0.891 1.00 76.50 93 LYS A CA 1
ATOM 666 C C . LYS A 1 93 ? -1.291 18.057 2.112 1.00 76.50 93 LYS A C 1
ATOM 668 O O . LYS A 1 93 ? -2.162 18.207 2.969 1.00 76.50 93 LYS A O 1
ATOM 673 N N . GLY A 1 94 ? -0.124 18.701 2.145 1.00 78.75 94 GLY A N 1
ATOM 674 C CA . GLY A 1 94 ? 0.199 19.758 3.105 1.00 78.75 94 GLY A CA 1
ATOM 675 C C . GLY A 1 94 ? 0.050 19.325 4.575 1.00 78.75 94 GLY A C 1
ATOM 676 O O . GLY A 1 94 ? 0.423 18.204 4.921 1.00 78.75 94 GLY A O 1
ATOM 677 N N . PRO A 1 95 ? -0.509 20.182 5.453 1.00 76.19 95 PRO A N 1
ATOM 678 C CA . PRO A 1 95 ? -0.648 19.889 6.882 1.00 76.19 95 PRO A CA 1
ATOM 679 C C . PRO A 1 95 ? -1.491 18.645 7.198 1.00 76.19 95 PRO A C 1
ATOM 681 O O . PRO A 1 95 ? -1.257 17.999 8.217 1.00 76.19 95 PRO A O 1
ATOM 684 N N . CYS A 1 96 ? -2.451 18.288 6.335 1.00 76.31 96 CYS A N 1
ATOM 685 C CA . CYS A 1 96 ? -3.327 17.133 6.558 1.00 76.31 96 CYS A CA 1
ATOM 686 C C . CYS A 1 96 ? -2.548 15.815 6.536 1.00 76.31 96 CYS A C 1
ATOM 688 O O . CYS A 1 96 ? -2.803 14.950 7.371 1.00 76.31 96 CYS A O 1
ATOM 690 N N . LEU A 1 97 ? -1.546 15.700 5.658 1.00 80.38 97 LEU A N 1
ATOM 691 C CA . LEU A 1 97 ? -0.678 14.528 5.602 1.00 80.38 97 LEU A CA 1
ATOM 692 C C . LEU A 1 97 ? 0.140 14.388 6.888 1.00 80.38 97 LEU A C 1
ATOM 694 O O . LEU A 1 97 ? 0.265 13.294 7.422 1.00 80.38 97 LEU A O 1
ATOM 698 N N . SER A 1 98 ? 0.653 15.493 7.433 1.00 81.81 98 SER A N 1
ATOM 699 C CA . SER A 1 98 ? 1.392 15.471 8.700 1.00 81.81 98 SER A CA 1
ATOM 700 C C . SER A 1 98 ? 0.515 15.014 9.866 1.00 81.81 98 SER A C 1
ATOM 702 O O . SER A 1 98 ? 0.978 14.277 10.739 1.00 81.81 98 SER A O 1
ATOM 704 N N . VAL A 1 99 ? -0.757 15.429 9.882 1.00 80.38 99 VAL A N 1
ATOM 705 C CA . VAL A 1 99 ? -1.736 14.963 10.874 1.00 80.38 99 VAL A CA 1
ATOM 706 C C . VAL A 1 99 ? -2.046 13.478 10.669 1.00 80.38 99 VAL A C 1
ATOM 708 O O . VAL A 1 99 ? -2.060 12.741 11.652 1.00 80.38 99 VAL A O 1
ATOM 711 N N . LEU A 1 100 ? -2.217 13.023 9.424 1.00 81.31 100 LEU A N 1
ATOM 712 C CA . LEU A 1 100 ? -2.429 11.611 9.092 1.00 81.31 100 LEU A CA 1
ATOM 713 C C . LEU A 1 100 ? -1.235 10.740 9.504 1.00 81.31 100 LEU A C 1
ATOM 715 O O . LEU A 1 100 ? -1.421 9.745 10.194 1.00 81.31 100 LEU A O 1
ATOM 719 N N . ASN A 1 101 ? -0.010 11.137 9.165 1.00 83.56 101 ASN A N 1
ATOM 720 C CA . ASN A 1 101 ? 1.204 10.412 9.543 1.00 83.56 101 ASN A CA 1
ATOM 721 C C . ASN A 1 101 ? 1.332 10.316 11.067 1.00 83.56 101 ASN A C 1
ATOM 723 O O . ASN A 1 101 ? 1.628 9.253 11.606 1.00 83.56 101 ASN A O 1
ATOM 727 N N . ARG A 1 102 ? 1.054 11.414 11.785 1.00 83.06 102 ARG A N 1
ATOM 728 C CA . ARG A 1 102 ? 1.043 11.415 13.254 1.00 83.06 102 ARG A CA 1
ATOM 729 C C . ARG A 1 102 ? -0.043 10.503 13.820 1.00 83.06 102 ARG A C 1
ATOM 731 O O . ARG A 1 102 ? 0.191 9.863 14.841 1.00 83.06 102 ARG A O 1
ATOM 738 N N . PHE A 1 103 ? -1.213 10.474 13.188 1.00 79.69 103 PHE A N 1
ATOM 739 C CA . PHE A 1 103 ? -2.310 9.595 13.569 1.00 79.69 103 PHE A CA 1
ATOM 740 C C . PHE A 1 103 ? -1.904 8.128 13.398 1.00 79.69 103 PHE A C 1
ATOM 742 O O . PHE A 1 103 ? -1.937 7.395 14.378 1.00 79.69 103 PHE A O 1
ATOM 749 N N . LEU A 1 104 ? -1.415 7.729 12.222 1.00 80.81 104 LEU A N 1
ATOM 750 C CA . LEU A 1 104 ? -1.012 6.349 11.920 1.00 80.81 104 LEU A CA 1
ATOM 751 C C . LEU A 1 104 ? 0.163 5.867 12.790 1.00 80.81 104 LEU A C 1
ATOM 753 O O . LEU A 1 104 ? 0.129 4.755 13.313 1.00 80.81 104 LEU A O 1
ATOM 757 N N . LYS A 1 105 ? 1.143 6.742 13.060 1.00 79.81 105 LYS A N 1
ATOM 758 C CA . LYS A 1 105 ? 2.311 6.435 13.906 1.00 79.81 105 LYS A CA 1
ATOM 759 C C . LYS A 1 105 ? 1.964 6.191 15.378 1.00 79.81 105 LYS A C 1
ATOM 761 O O . LYS A 1 105 ? 2.791 5.695 16.138 1.00 79.81 105 LYS A O 1
ATOM 766 N N . ARG A 1 106 ? 0.759 6.556 15.818 1.00 72.75 106 ARG A N 1
ATOM 767 C CA . ARG A 1 106 ? 0.375 6.543 17.235 1.00 72.75 106 ARG A CA 1
ATOM 768 C C . ARG A 1 106 ? 0.309 5.130 17.838 1.00 72.75 106 ARG A C 1
ATOM 770 O O . ARG A 1 106 ? 0.219 5.027 19.053 1.00 72.75 106 ARG A O 1
ATOM 777 N N . SER A 1 107 ? 0.415 4.074 17.019 1.00 55.56 107 SER A N 1
ATOM 778 C CA . SER A 1 107 ? 0.694 2.670 17.392 1.00 55.56 107 SER A CA 1
ATOM 779 C C . SER A 1 107 ? -0.184 2.060 18.496 1.00 55.56 107 SER A C 1
ATOM 781 O O . SER A 1 107 ? 0.181 1.070 19.118 1.00 55.56 107 SER A O 1
ATOM 783 N N . ILE A 1 108 ? -1.362 2.639 18.725 1.00 60.47 108 ILE A N 1
ATOM 784 C CA . ILE A 1 108 ? -2.380 2.130 19.653 1.00 60.47 108 ILE A CA 1
ATOM 785 C C . ILE A 1 108 ? -3.469 1.339 18.932 1.00 60.47 108 ILE A C 1
ATOM 787 O O . ILE A 1 108 ? -4.314 0.757 19.594 1.00 60.47 108 ILE A O 1
ATOM 791 N N . PHE A 1 109 ? -3.462 1.295 17.597 1.00 61.06 109 PHE A N 1
ATOM 792 C CA . PHE A 1 109 ? -4.506 0.606 16.848 1.00 61.06 109 PHE A CA 1
ATOM 793 C C . PHE A 1 109 ? -4.330 -0.905 16.902 1.00 61.06 109 PHE A C 1
ATOM 795 O O . PHE A 1 109 ? -3.479 -1.470 16.207 1.00 61.06 109 PHE A O 1
ATOM 802 N N . VAL A 1 110 ? -5.188 -1.559 17.675 1.00 63.44 110 VAL A N 1
ATOM 803 C CA . VAL A 1 110 ? -5.262 -3.020 17.720 1.00 63.44 110 VAL A CA 1
ATOM 804 C C . VAL A 1 110 ? -6.154 -3.534 16.583 1.00 63.44 110 VAL A C 1
ATOM 806 O O . VAL A 1 110 ? -5.878 -4.592 16.021 1.00 63.44 110 VAL A O 1
ATOM 809 N N . SER A 1 111 ? -7.155 -2.741 16.180 1.00 68.94 111 SER A N 1
ATOM 810 C CA . SER A 1 111 ? -8.191 -3.110 15.206 1.00 68.94 111 SER A CA 1
ATOM 811 C C . SER A 1 111 ? -8.045 -2.497 13.804 1.00 68.94 111 SER A C 1
ATOM 813 O O . SER A 1 111 ? -8.874 -2.782 12.945 1.00 68.94 111 SER A O 1
ATOM 815 N N . PHE A 1 112 ? -7.047 -1.643 13.545 1.00 82.00 112 PHE A N 1
ATOM 816 C CA . PHE A 1 112 ? -6.935 -0.931 12.263 1.00 82.00 112 PHE A CA 1
ATOM 817 C C . PHE A 1 112 ? -6.437 -1.840 11.140 1.00 82.00 112 PHE A C 1
ATOM 819 O O . PHE A 1 112 ? -5.259 -2.186 11.089 1.00 82.00 112 PHE A O 1
ATOM 826 N N . LYS A 1 113 ? -7.339 -2.198 10.226 1.00 87.94 113 LYS A N 1
ATOM 827 C CA . LYS A 1 113 ? -7.119 -3.217 9.194 1.00 87.94 113 LYS A CA 1
ATOM 828 C C . LYS A 1 113 ? -6.982 -2.627 7.800 1.00 87.94 113 LYS A C 1
ATOM 830 O O . LYS A 1 113 ? -6.178 -3.131 7.024 1.00 87.94 113 LYS A O 1
ATOM 835 N N . THR A 1 114 ? -7.721 -1.568 7.477 1.00 89.31 114 THR A N 1
ATOM 836 C CA . THR A 1 114 ? -7.844 -1.096 6.092 1.00 89.31 114 THR A CA 1
ATOM 837 C C . THR A 1 114 ? -7.513 0.383 5.970 1.00 89.31 114 THR A C 1
ATOM 839 O O . THR A 1 114 ? -8.146 1.231 6.599 1.00 89.31 114 THR A O 1
ATOM 842 N N . LEU A 1 115 ? -6.566 0.707 5.090 1.00 91.06 115 LEU A N 1
ATOM 843 C CA . LEU A 1 115 ? -6.236 2.072 4.695 1.00 91.06 115 LEU A CA 1
ATOM 844 C C . LEU A 1 115 ? -6.417 2.225 3.186 1.00 91.06 115 LEU A C 1
ATOM 846 O O . LEU A 1 115 ? -5.674 1.635 2.402 1.00 91.06 115 LEU A O 1
ATOM 850 N N . ASN A 1 116 ? -7.374 3.056 2.783 1.00 90.56 116 ASN A N 1
ATOM 851 C CA . ASN A 1 116 ? -7.582 3.428 1.390 1.00 90.56 116 ASN A CA 1
ATOM 852 C C . ASN A 1 116 ? -7.210 4.896 1.182 1.00 90.56 116 ASN A C 1
ATOM 854 O O . ASN A 1 116 ? -7.863 5.792 1.709 1.00 90.56 116 ASN A O 1
ATOM 858 N N . LEU A 1 117 ? -6.162 5.139 0.405 1.00 89.88 117 LEU A N 1
ATOM 859 C CA . LEU A 1 117 ? -5.751 6.462 -0.060 1.00 89.88 117 LEU A CA 1
ATOM 860 C C . LEU A 1 117 ? -5.635 6.468 -1.590 1.00 89.88 117 LEU A C 1
ATOM 862 O O . LEU A 1 117 ? -4.733 7.089 -2.163 1.00 89.88 117 LEU A O 1
ATOM 866 N N . SER A 1 118 ? -6.533 5.742 -2.255 1.00 91.31 118 SER A N 1
ATOM 867 C CA . SER A 1 118 ? -6.636 5.749 -3.710 1.00 91.31 118 SER A CA 1
ATOM 868 C C . SER A 1 118 ? -7.025 7.137 -4.219 1.00 91.31 118 SER A C 1
ATOM 870 O O . SER A 1 118 ? -7.789 7.863 -3.577 1.00 91.31 118 SER A O 1
ATOM 872 N N . LYS A 1 119 ? -6.489 7.542 -5.377 1.00 88.69 119 LYS A N 1
ATOM 873 C CA . LYS A 1 119 ? -6.789 8.847 -6.010 1.00 88.69 119 LYS A CA 1
ATOM 874 C C . LYS A 1 119 ? -6.518 10.053 -5.104 1.00 88.69 119 LYS A C 1
ATOM 876 O O . LYS A 1 119 ? -7.081 11.134 -5.298 1.00 88.69 119 LYS A O 1
ATOM 881 N N . CYS A 1 120 ? -5.637 9.905 -4.117 1.00 86.69 120 CYS A N 1
ATOM 882 C CA . CYS A 1 120 ? -5.379 10.959 -3.147 1.00 86.69 120 CYS A CA 1
ATOM 883 C C . CYS A 1 120 ? -4.384 12.027 -3.635 1.00 86.69 120 CYS A C 1
ATOM 885 O O . CYS A 1 120 ? -4.175 13.046 -2.971 1.00 86.69 120 CYS A O 1
ATOM 887 N N . GLY A 1 121 ? -3.752 11.813 -4.791 1.00 86.62 121 GLY A N 1
ATOM 888 C CA . GLY A 1 121 ? -2.706 12.689 -5.309 1.00 86.62 121 GLY A CA 1
ATOM 889 C C . GLY A 1 121 ? -1.450 12.704 -4.432 1.00 86.62 121 GLY A C 1
ATOM 890 O O . GLY A 1 121 ? -0.786 13.740 -4.364 1.00 86.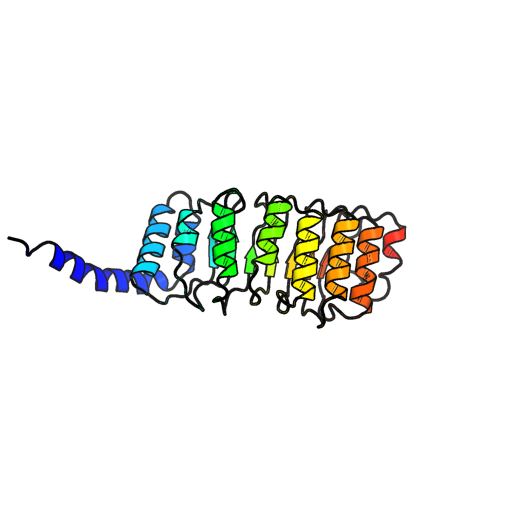62 121 GLY A O 1
ATOM 891 N N . LEU A 1 122 ? -1.144 11.588 -3.757 1.00 89.00 122 LEU A N 1
ATOM 892 C CA . LEU A 1 122 ? 0.099 11.389 -3.010 1.00 89.00 122 LEU A CA 1
ATOM 893 C C . LEU A 1 122 ? 1.296 11.559 -3.950 1.00 89.00 122 LEU A C 1
ATOM 895 O O . LEU A 1 122 ? 1.397 10.861 -4.961 1.00 89.00 122 LEU A O 1
ATOM 899 N N . SER A 1 123 ? 2.200 12.482 -3.614 1.00 91.44 123 SER A N 1
ATOM 900 C CA . SER A 1 123 ? 3.523 12.553 -4.237 1.00 91.44 123 SER A CA 1
ATOM 901 C C . SER A 1 123 ? 4.418 11.429 -3.720 1.00 91.44 123 SER A C 1
ATOM 903 O O . SER A 1 123 ? 4.184 10.893 -2.640 1.00 91.44 123 SER A O 1
ATOM 905 N N . ASP A 1 124 ? 5.492 11.124 -4.443 1.00 92.06 124 ASP A N 1
ATOM 906 C CA . ASP A 1 124 ? 6.437 10.081 -4.033 1.00 92.06 124 ASP A C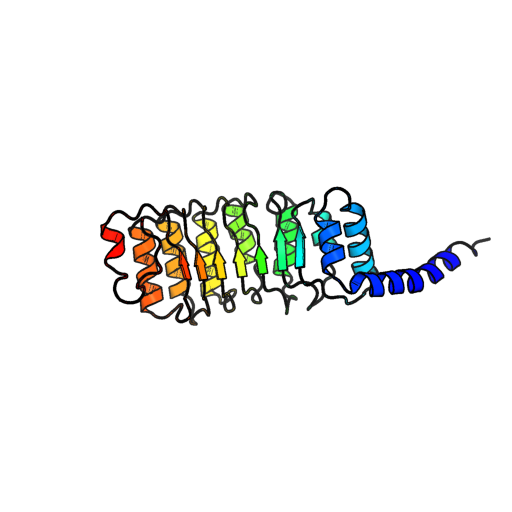A 1
ATOM 907 C C . ASP A 1 124 ? 7.090 10.355 -2.662 1.00 92.06 124 ASP A C 1
ATOM 909 O O . ASP A 1 124 ? 7.240 9.462 -1.834 1.00 92.06 124 ASP A O 1
ATOM 913 N N . SER A 1 125 ? 7.401 11.620 -2.364 1.00 90.94 125 SER A N 1
ATOM 914 C CA . SER A 1 125 ? 7.900 12.027 -1.045 1.00 90.94 125 SER A CA 1
ATOM 915 C C . SER A 1 125 ? 6.865 11.820 0.067 1.00 90.94 125 SER A C 1
ATOM 917 O O . SER A 1 125 ? 7.187 11.299 1.135 1.00 90.94 125 SER A O 1
ATOM 919 N N . ALA A 1 126 ? 5.611 12.202 -0.188 1.00 89.88 126 ALA A N 1
ATOM 920 C CA . ALA A 1 126 ? 4.507 12.025 0.746 1.00 89.88 126 ALA A CA 1
ATOM 921 C C . ALA A 1 126 ? 4.248 10.539 1.016 1.00 89.88 126 ALA A C 1
ATOM 923 O O . ALA A 1 126 ? 4.164 10.137 2.177 1.00 89.88 126 ALA A O 1
ATOM 924 N N . GLY A 1 127 ? 4.196 9.730 -0.046 1.00 88.94 127 GLY A N 1
ATOM 925 C CA . GLY A 1 127 ? 4.062 8.280 0.020 1.00 88.94 127 GLY A CA 1
ATOM 926 C C . GLY A 1 127 ? 5.158 7.643 0.866 1.00 88.94 127 GLY A C 1
ATOM 927 O O . GLY A 1 127 ? 4.843 6.913 1.801 1.00 88.94 127 GLY A O 1
ATOM 928 N N . GLY A 1 128 ? 6.425 8.001 0.637 1.00 91.06 128 GLY A N 1
ATOM 929 C CA . GLY A 1 128 ? 7.543 7.526 1.456 1.00 91.06 128 GLY A CA 1
ATOM 930 C C . GLY A 1 128 ? 7.349 7.798 2.954 1.00 91.06 128 GLY A C 1
ATOM 931 O O . GLY A 1 128 ? 7.433 6.883 3.770 1.00 91.06 128 GLY A O 1
ATOM 932 N N . THR A 1 129 ? 7.004 9.035 3.333 1.00 90.44 129 THR A N 1
ATOM 933 C CA . THR A 1 129 ? 6.780 9.379 4.755 1.00 90.44 129 THR A CA 1
ATOM 934 C C . THR A 1 129 ? 5.589 8.651 5.382 1.00 90.44 129 THR A C 1
ATOM 936 O O . THR A 1 129 ? 5.640 8.268 6.555 1.00 90.44 129 THR A O 1
ATOM 939 N N . LEU A 1 130 ? 4.522 8.458 4.605 1.00 89.56 130 LEU A N 1
ATOM 940 C CA . LEU A 1 130 ? 3.313 7.767 5.032 1.00 89.56 130 LEU A CA 1
ATOM 941 C C . LEU A 1 130 ? 3.593 6.285 5.285 1.00 89.56 130 LEU A C 1
ATOM 943 O O . LEU A 1 130 ? 3.190 5.758 6.317 1.00 89.56 130 LEU A O 1
ATOM 947 N N . LEU A 1 131 ? 4.308 5.634 4.369 1.00 90.69 131 LEU A N 1
ATOM 948 C CA . LEU A 1 131 ? 4.630 4.209 4.430 1.00 90.69 131 LEU A CA 1
ATOM 949 C C . LEU A 1 131 ? 5.473 3.854 5.662 1.00 90.69 131 LEU A C 1
ATOM 951 O O . LEU A 1 131 ? 5.221 2.834 6.296 1.00 90.69 131 LEU A O 1
ATOM 955 N N . HIS A 1 132 ? 6.390 4.735 6.073 1.00 89.06 132 HIS A N 1
ATOM 956 C CA . HIS A 1 132 ? 7.124 4.600 7.340 1.00 89.06 132 HIS A CA 1
ATOM 957 C C . HIS A 1 132 ? 6.260 4.802 8.593 1.00 89.06 132 HIS A C 1
ATOM 959 O O . HIS A 1 132 ? 6.686 4.477 9.699 1.00 89.06 132 HIS A O 1
ATOM 965 N N . SER A 1 133 ? 5.073 5.385 8.442 1.00 87.25 133 SER A N 1
ATOM 966 C CA . SER A 1 133 ? 4.157 5.677 9.545 1.00 87.25 133 SER A CA 1
ATOM 967 C C . SER A 1 133 ? 3.028 4.650 9.662 1.00 87.25 133 SER A C 1
ATOM 969 O O . SER A 1 133 ? 2.153 4.834 10.505 1.00 87.25 133 SER A O 1
ATOM 971 N N . LEU A 1 134 ? 3.008 3.605 8.825 1.00 88.50 134 LEU A N 1
ATOM 972 C CA . LEU A 1 134 ? 1.933 2.616 8.820 1.00 88.50 134 LEU A CA 1
ATOM 973 C C . LEU A 1 134 ? 1.958 1.729 10.074 1.00 88.50 134 LEU A C 1
ATOM 975 O O . LEU A 1 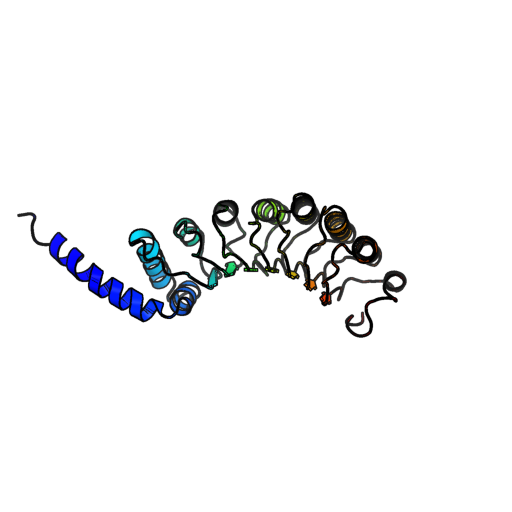134 ? 3.030 1.293 10.498 1.00 88.50 134 LEU A O 1
ATOM 979 N N . PRO A 1 135 ? 0.786 1.426 10.655 1.00 86.50 135 PRO A N 1
ATOM 980 C CA . PRO A 1 135 ? 0.694 0.548 11.809 1.00 86.50 135 PRO A CA 1
ATOM 981 C C . PRO A 1 135 ? 0.828 -0.931 11.404 1.00 86.50 135 PRO A C 1
ATOM 983 O O . PRO A 1 135 ? 0.400 -1.316 10.313 1.00 86.50 135 PRO A O 1
ATOM 986 N N . PRO A 1 136 ? 1.337 -1.794 12.301 1.00 86.06 136 PRO A N 1
ATOM 987 C CA . PRO A 1 136 ? 1.536 -3.210 12.005 1.00 86.06 136 PRO A CA 1
ATOM 988 C C . PRO A 1 136 ? 0.265 -4.065 12.016 1.00 86.06 136 PRO A C 1
ATOM 990 O O . PRO A 1 136 ? 0.302 -5.244 11.665 1.00 86.06 136 PRO A O 1
ATOM 993 N N . SER A 1 137 ? -0.865 -3.493 12.429 1.00 86.12 137 SER A N 1
ATOM 994 C CA . SER A 1 137 ? -2.189 -4.119 12.372 1.00 86.12 137 SER A CA 1
ATOM 995 C C . SER A 1 137 ? -2.798 -4.142 10.967 1.00 86.12 137 SER A C 1
ATOM 997 O O . SER A 1 137 ? -3.784 -4.844 10.766 1.00 86.12 137 SER A O 1
ATOM 999 N N . LEU A 1 138 ? -2.202 -3.435 10.000 1.00 89.56 138 LEU A N 1
ATOM 1000 C CA . LEU A 1 138 ? -2.774 -3.249 8.671 1.00 89.56 138 LEU A CA 1
ATOM 1001 C C . LEU A 1 138 ? -2.823 -4.551 7.854 1.00 89.56 138 LEU A C 1
ATOM 1003 O O . LEU A 1 138 ? -1.805 -5.210 7.636 1.00 89.56 138 LEU A O 1
ATOM 1007 N N . GLU A 1 139 ? -4.008 -4.863 7.336 1.00 93.19 139 GLU A N 1
ATOM 1008 C CA . GLU A 1 139 ? -4.291 -6.017 6.479 1.00 93.19 139 GLU A CA 1
ATOM 1009 C C . GLU A 1 139 ? -4.480 -5.604 5.011 1.00 93.19 139 GLU A C 1
ATOM 1011 O O . GLU A 1 139 ? -4.045 -6.319 4.111 1.00 93.19 139 GLU A O 1
ATOM 1016 N N . TYR A 1 140 ? -5.068 -4.434 4.747 1.00 94.19 140 TYR A N 1
ATOM 1017 C CA . TYR A 1 140 ? -5.354 -3.945 3.399 1.00 94.19 140 TYR A CA 1
ATOM 1018 C C . TYR A 1 140 ? -4.850 -2.517 3.203 1.00 94.19 140 TYR A C 1
ATOM 1020 O O . TYR A 1 140 ? -5.221 -1.598 3.937 1.00 94.19 140 TYR A O 1
ATOM 1028 N N . LEU A 1 141 ? -4.032 -2.328 2.170 1.00 95.31 141 LEU A N 1
ATOM 1029 C CA . LEU A 1 141 ? -3.488 -1.035 1.775 1.00 95.31 141 LEU A CA 1
ATOM 1030 C C . LEU A 1 141 ? -3.793 -0.761 0.302 1.00 95.31 141 LEU A C 1
ATOM 1032 O O . LEU A 1 141 ? -3.301 -1.464 -0.581 1.00 95.31 141 LEU A O 1
ATOM 1036 N N . ASP A 1 142 ? -4.564 0.290 0.046 1.00 94.81 142 ASP A N 1
ATOM 1037 C CA . ASP A 1 142 ? -4.848 0.785 -1.299 1.00 94.81 142 ASP A CA 1
ATOM 1038 C C . ASP A 1 142 ? -4.232 2.177 -1.480 1.00 94.81 142 ASP A C 1
ATOM 1040 O O . ASP A 1 142 ? -4.651 3.153 -0.856 1.00 94.81 142 ASP A O 1
ATOM 1044 N N . LEU A 1 143 ? -3.212 2.250 -2.332 1.00 94.31 143 LEU A N 1
ATOM 1045 C CA . LEU A 1 143 ? -2.519 3.466 -2.749 1.00 94.31 143 LEU A CA 1
ATOM 1046 C C . LEU A 1 143 ? -2.629 3.675 -4.268 1.00 94.31 143 LEU A C 1
ATOM 1048 O O . LEU A 1 143 ? -1.789 4.361 -4.865 1.00 94.31 143 LEU A O 1
ATOM 1052 N N . SER A 1 144 ? -3.636 3.084 -4.910 1.00 93.75 144 SER A N 1
ATOM 1053 C CA . SER A 1 144 ? -3.826 3.162 -6.357 1.00 93.75 144 SER A CA 1
ATOM 1054 C C . SER A 1 144 ? -4.075 4.594 -6.854 1.00 93.75 144 SER A C 1
ATOM 1056 O O . SER A 1 144 ? -4.541 5.468 -6.120 1.00 93.75 144 SER A O 1
ATOM 1058 N N . GLU A 1 145 ? -3.745 4.861 -8.118 1.00 92.69 145 GLU A N 1
ATOM 1059 C CA . GLU A 1 145 ? -4.010 6.150 -8.783 1.00 92.69 145 GLU A CA 1
ATOM 1060 C C . GLU A 1 145 ? -3.366 7.357 -8.067 1.00 92.69 145 GLU A C 1
ATOM 1062 O O . GLU A 1 145 ? -3.965 8.423 -7.897 1.00 92.69 145 GLU A O 1
ATOM 1067 N N . ASN A 1 146 ? -2.113 7.191 -7.642 1.00 93.50 146 ASN A N 1
ATOM 1068 C CA . ASN A 1 146 ? -1.288 8.236 -7.038 1.00 93.50 146 ASN A CA 1
ATOM 1069 C C . ASN A 1 146 ? -0.051 8.535 -7.912 1.00 93.50 146 ASN A C 1
ATOM 1071 O O . ASN A 1 146 ? 0.019 8.168 -9.085 1.00 93.50 146 ASN A O 1
ATOM 1075 N N . ARG A 1 147 ? 0.928 9.273 -7.374 1.00 92.94 147 ARG A N 1
ATOM 1076 C CA . ARG A 1 147 ? 2.193 9.601 -8.054 1.00 92.94 147 ARG A CA 1
ATOM 1077 C C . ARG A 1 147 ? 3.380 8.986 -7.316 1.00 92.94 147 ARG A C 1
ATOM 1079 O O . ARG A 1 147 ? 4.362 9.676 -7.038 1.00 92.94 147 ARG A O 1
ATOM 1086 N N . LEU A 1 148 ? 3.250 7.711 -6.956 1.00 93.81 148 LEU A N 1
ATOM 1087 C CA . LEU A 1 148 ? 4.293 6.948 -6.273 1.00 93.81 148 LEU A CA 1
ATOM 1088 C C . LEU A 1 148 ? 5.351 6.468 -7.268 1.00 93.81 148 LEU A C 1
ATOM 1090 O O . LEU A 1 148 ? 5.028 6.094 -8.397 1.00 93.81 148 LEU A O 1
ATOM 1094 N N . TRP A 1 149 ? 6.611 6.479 -6.840 1.00 90.56 149 TRP A N 1
ATOM 1095 C CA . TRP A 1 149 ? 7.754 6.107 -7.663 1.00 90.56 149 TRP A CA 1
ATOM 1096 C C . TRP A 1 149 ? 8.821 5.405 -6.805 1.00 90.56 149 TRP A C 1
ATOM 1098 O O . TRP A 1 149 ? 8.499 4.468 -6.076 1.00 90.56 149 TRP A O 1
ATOM 1108 N N . SER A 1 150 ? 10.093 5.793 -6.888 1.00 89.62 150 SER A N 1
ATOM 1109 C CA . SER A 1 150 ? 11.195 5.094 -6.222 1.00 89.62 150 SER A CA 1
ATOM 1110 C C . SER A 1 150 ? 11.222 5.270 -4.702 1.00 89.62 150 SER A C 1
ATOM 1112 O O . SER A 1 150 ? 11.473 4.287 -4.004 1.00 89.62 150 SER A O 1
ATOM 1114 N N . LEU A 1 151 ? 10.953 6.467 -4.169 1.00 92.12 151 LEU A N 1
ATOM 1115 C CA . LEU A 1 151 ? 11.049 6.727 -2.726 1.00 92.12 151 LEU A CA 1
ATOM 1116 C C . LEU A 1 151 ? 9.980 5.958 -1.955 1.00 92.12 151 LEU A C 1
ATOM 1118 O O . LEU A 1 151 ? 10.266 5.354 -0.923 1.00 92.12 151 LEU A O 1
ATOM 1122 N N . SER A 1 152 ? 8.757 5.935 -2.480 1.00 93.62 152 SER A N 1
ATOM 1123 C CA . SER A 1 152 ? 7.660 5.178 -1.881 1.00 93.62 152 SER A CA 1
ATOM 1124 C C . SER A 1 152 ? 7.936 3.677 -1.921 1.00 93.62 152 SER A C 1
ATOM 1126 O O . SER A 1 152 ? 7.707 2.983 -0.936 1.00 93.62 152 SER A O 1
ATOM 1128 N N . MET A 1 153 ? 8.476 3.150 -3.024 1.00 94.75 153 MET A N 1
ATOM 1129 C CA . MET A 1 153 ? 8.806 1.721 -3.096 1.00 94.75 153 MET A CA 1
ATOM 1130 C C . MET A 1 153 ? 9.958 1.341 -2.164 1.00 94.75 153 MET A C 1
ATOM 1132 O O . MET A 1 153 ? 9.939 0.254 -1.593 1.00 94.75 153 MET A O 1
ATOM 1136 N N . GLU A 1 154 ? 10.930 2.228 -1.959 1.00 94.38 154 GLU A N 1
ATOM 1137 C CA . GLU A 1 154 ? 12.002 2.009 -0.987 1.00 94.38 154 GLU A CA 1
ATOM 1138 C C . GLU A 1 154 ? 11.466 2.024 0.454 1.00 94.38 154 GLU A C 1
ATOM 1140 O O . GLU A 1 154 ? 11.849 1.178 1.258 1.00 94.38 154 GLU A O 1
ATOM 1145 N N . ALA A 1 155 ? 10.503 2.896 0.765 1.00 94.12 155 ALA A N 1
ATOM 1146 C CA . ALA A 1 155 ? 9.820 2.880 2.057 1.00 94.12 155 ALA A CA 1
ATOM 1147 C C . ALA A 1 155 ? 9.005 1.590 2.271 1.00 94.12 155 ALA A C 1
ATOM 1149 O O . ALA A 1 155 ? 9.070 1.001 3.350 1.00 94.12 155 ALA A O 1
ATOM 1150 N N . LEU A 1 156 ? 8.296 1.097 1.242 1.00 92.75 156 LEU A N 1
ATOM 1151 C CA . LEU A 1 156 ? 7.636 -0.217 1.289 1.00 92.75 156 LEU A CA 1
ATOM 1152 C C . LEU A 1 156 ? 8.646 -1.352 1.482 1.00 92.75 156 LEU A C 1
ATOM 1154 O O . LEU A 1 156 ? 8.399 -2.260 2.273 1.00 92.75 156 LEU A O 1
ATOM 1158 N N . ARG A 1 157 ? 9.796 -1.297 0.796 1.00 93.75 157 ARG A N 1
ATOM 1159 C CA . ARG A 1 157 ? 10.880 -2.272 0.963 1.00 93.75 157 ARG A CA 1
ATOM 1160 C C . ARG A 1 157 ? 11.323 -2.339 2.421 1.00 93.75 157 ARG A C 1
ATOM 1162 O O . ARG A 1 157 ? 11.382 -3.438 2.968 1.00 93.75 157 ARG A O 1
ATOM 1169 N N . SER A 1 158 ? 11.594 -1.186 3.031 1.00 92.50 158 SER A N 1
ATOM 1170 C CA . SER A 1 158 ? 11.981 -1.097 4.440 1.00 92.50 158 SER A CA 1
ATOM 1171 C C . SER A 1 158 ? 10.882 -1.630 5.359 1.00 92.50 158 SER A C 1
ATOM 1173 O O . SER A 1 158 ? 11.162 -2.455 6.223 1.00 92.50 158 SER A O 1
ATOM 1175 N N . ALA A 1 159 ? 9.620 -1.264 5.117 1.00 91.06 159 ALA A N 1
ATOM 1176 C CA . ALA A 1 159 ? 8.486 -1.736 5.912 1.00 91.06 159 ALA A CA 1
ATOM 1177 C C . ALA A 1 159 ? 8.294 -3.267 5.850 1.00 91.06 159 ALA A C 1
ATOM 1179 O O . ALA A 1 159 ? 7.881 -3.874 6.841 1.00 91.06 159 ALA A O 1
ATOM 1180 N N . PHE A 1 160 ? 8.615 -3.908 4.719 1.00 90.12 160 PHE A N 1
ATOM 1181 C CA . PHE A 1 160 ? 8.619 -5.370 4.607 1.00 90.12 160 PHE A CA 1
ATOM 1182 C C . PHE A 1 160 ? 9.822 -6.024 5.287 1.00 90.12 160 PHE A C 1
ATOM 1184 O O . PHE A 1 160 ? 9.650 -7.068 5.922 1.00 90.12 160 PHE A O 1
ATOM 1191 N N . SER A 1 161 ? 11.016 -5.431 5.184 1.00 88.31 161 SER A N 1
ATOM 1192 C CA . SER A 1 161 ? 12.213 -5.961 5.851 1.00 88.31 161 SER A CA 1
ATOM 1193 C C . SER A 1 161 ? 12.154 -5.812 7.370 1.00 88.31 161 SER A C 1
ATOM 1195 O O . SER A 1 161 ? 12.582 -6.707 8.084 1.00 88.31 161 SER A O 1
ATOM 1197 N N . GLU A 1 162 ? 11.575 -4.718 7.865 1.00 88.19 162 GLU A N 1
ATOM 1198 C CA . GLU A 1 162 ? 11.393 -4.453 9.299 1.00 88.19 162 GLU A CA 1
ATOM 1199 C C . GLU A 1 162 ? 10.225 -5.254 9.900 1.00 88.19 162 GLU A C 1
ATOM 1201 O O . GLU A 1 162 ? 10.033 -5.266 11.113 1.00 88.19 162 GLU A O 1
ATOM 1206 N N . GLY A 1 163 ? 9.418 -5.924 9.067 1.00 84.31 163 GLY A N 1
ATOM 1207 C CA . GLY A 1 163 ? 8.259 -6.698 9.515 1.00 84.31 163 GLY A CA 1
ATOM 1208 C C . GLY A 1 163 ? 7.058 -5.849 9.942 1.00 84.31 163 GLY A C 1
ATOM 1209 O O . GLY A 1 163 ? 6.067 -6.401 10.432 1.00 84.31 163 GLY A O 1
ATOM 1210 N N . THR A 1 164 ? 7.102 -4.531 9.715 1.00 86.00 164 THR A N 1
ATOM 1211 C CA . THR A 1 164 ? 6.004 -3.600 10.004 1.00 86.00 164 THR A CA 1
ATOM 1212 C C . THR A 1 164 ? 4.726 -4.034 9.294 1.00 86.00 164 THR A C 1
ATOM 1214 O O . THR A 1 164 ? 3.673 -4.029 9.903 1.00 86.00 164 THR A O 1
ATOM 1217 N N . LEU A 1 165 ? 4.793 -4.517 8.050 1.00 87.19 165 LEU A N 1
ATOM 1218 C CA . LEU A 1 165 ? 3.617 -4.969 7.286 1.00 87.19 165 LEU A CA 1
ATOM 1219 C C . LEU A 1 165 ? 3.406 -6.495 7.320 1.00 87.19 165 LEU A C 1
ATOM 1221 O O . LEU A 1 165 ? 2.936 -7.089 6.352 1.00 87.19 165 LEU A O 1
ATOM 1225 N N . SER A 1 166 ? 3.749 -7.151 8.432 1.00 86.94 166 SER A N 1
ATOM 1226 C CA . SER A 1 166 ? 3.690 -8.619 8.563 1.00 86.94 166 SER A CA 1
ATOM 1227 C C . SER A 1 166 ? 2.284 -9.230 8.486 1.00 86.94 166 SER A C 1
ATOM 1229 O O . SER A 1 166 ? 2.167 -10.426 8.224 1.00 86.94 166 SER A O 1
ATOM 1231 N N . LYS A 1 167 ? 1.224 -8.437 8.684 1.00 90.00 167 LYS A N 1
ATOM 1232 C CA . LYS A 1 167 ? -0.182 -8.870 8.580 1.00 90.00 167 LYS A CA 1
ATOM 1233 C C . LYS A 1 167 ? -0.844 -8.531 7.242 1.00 90.00 167 LYS A C 1
ATOM 1235 O O . LYS A 1 167 ? -2.016 -8.840 7.058 1.00 90.00 167 LYS A O 1
ATOM 1240 N N . LEU A 1 168 ? -0.115 -7.920 6.309 1.00 92.94 168 LEU A N 1
ATOM 1241 C CA . LEU A 1 168 ? -0.699 -7.413 5.073 1.00 92.94 168 LEU A CA 1
ATOM 1242 C C . LEU A 1 168 ? -1.198 -8.560 4.175 1.00 92.94 168 LEU A C 1
ATOM 1244 O O . LEU A 1 168 ? -0.421 -9.399 3.719 1.00 92.94 168 LEU A O 1
ATOM 1248 N N . LEU A 1 169 ? -2.501 -8.563 3.908 1.00 94.44 169 LEU A N 1
ATOM 1249 C CA . LEU A 1 169 ? -3.217 -9.501 3.044 1.00 94.44 169 LEU A CA 1
ATOM 1250 C C . LEU A 1 169 ? -3.415 -8.934 1.635 1.00 94.44 169 LEU A C 1
ATOM 1252 O O . LEU A 1 169 ? -3.388 -9.687 0.661 1.00 94.44 169 LEU A O 1
ATOM 1256 N N . GLY A 1 170 ? -3.591 -7.619 1.501 1.00 95.31 170 GLY A N 1
ATOM 1257 C CA . GLY A 1 170 ? -3.836 -6.964 0.219 1.00 95.31 170 GLY A CA 1
ATOM 1258 C C . GLY A 1 170 ? -3.032 -5.683 0.040 1.00 95.31 170 GLY A C 1
ATOM 1259 O O . GLY A 1 170 ? -3.081 -4.793 0.886 1.00 95.31 170 GLY A O 1
ATOM 1260 N N . LEU A 1 171 ? -2.340 -5.571 -1.095 1.00 96.00 171 LEU A N 1
ATOM 1261 C CA . LEU A 1 171 ? -1.663 -4.351 -1.529 1.00 96.00 171 LEU A CA 1
ATOM 1262 C C . LEU A 1 171 ? -2.110 -3.970 -2.942 1.00 96.00 171 LEU A C 1
ATOM 1264 O O . LEU A 1 171 ? -1.930 -4.750 -3.882 1.00 96.00 171 LEU A O 1
ATOM 1268 N N . ASP A 1 172 ? -2.631 -2.755 -3.094 1.00 96.31 172 ASP A N 1
ATOM 1269 C CA . ASP A 1 172 ? -2.902 -2.142 -4.391 1.00 96.31 172 ASP A CA 1
ATOM 1270 C C . ASP A 1 172 ? -2.064 -0.874 -4.570 1.00 96.31 172 ASP A C 1
ATOM 1272 O O . ASP A 1 172 ? -2.198 0.100 -3.831 1.00 96.31 172 ASP A O 1
ATOM 1276 N N . VAL A 1 173 ? -1.173 -0.892 -5.557 1.00 95.19 173 VAL A N 1
ATOM 1277 C CA . VAL A 1 173 ? -0.368 0.265 -5.978 1.00 95.19 173 VAL A CA 1
ATOM 1278 C C . VAL A 1 173 ? -0.555 0.538 -7.473 1.00 95.19 173 VAL A C 1
ATOM 1280 O O . VAL A 1 173 ? 0.279 1.189 -8.103 1.00 95.19 173 VAL A O 1
ATOM 1283 N N . SER A 1 174 ? -1.655 0.054 -8.053 1.00 93.75 174 SER A N 1
ATOM 1284 C CA . SER A 1 174 ? -1.965 0.190 -9.477 1.00 93.75 174 SER A CA 1
ATOM 1285 C C . SER A 1 174 ? -2.075 1.656 -9.905 1.00 93.75 174 SER A C 1
ATOM 1287 O O . SER A 1 174 ? -2.354 2.533 -9.090 1.00 93.75 174 SER A O 1
ATOM 1289 N N . ASN A 1 175 ? -1.889 1.944 -11.194 1.00 93.44 175 ASN A N 1
ATOM 1290 C CA . ASN A 1 175 ? -1.925 3.304 -11.749 1.00 93.44 175 ASN A CA 1
ATOM 1291 C C . ASN A 1 175 ? -0.957 4.281 -11.050 1.00 93.44 175 ASN A C 1
ATOM 1293 O O . ASN A 1 175 ? -1.264 5.460 -10.884 1.00 93.44 175 ASN A O 1
ATOM 1297 N N . ASN A 1 176 ? 0.210 3.797 -10.627 1.00 93.88 176 ASN A N 1
ATOM 1298 C CA . ASN A 1 176 ? 1.313 4.628 -10.153 1.00 93.88 176 ASN A CA 1
ATOM 1299 C C . ASN A 1 176 ? 2.502 4.464 -11.092 1.00 93.88 176 ASN A C 1
ATOM 1301 O O . ASN A 1 176 ? 2.772 3.340 -11.500 1.00 93.88 176 ASN A O 1
ATOM 1305 N N . PRO A 1 177 ? 3.267 5.516 -11.406 1.00 93.06 177 PRO A N 1
ATOM 1306 C CA . PRO A 1 177 ? 4.349 5.436 -12.382 1.00 93.06 177 PRO A CA 1
ATOM 1307 C C . PRO A 1 177 ? 5.598 4.682 -11.881 1.00 93.06 177 PRO A C 1
ATOM 1309 O O . PRO A 1 177 ? 6.690 5.089 -12.225 1.00 93.06 177 PRO A O 1
ATOM 1312 N N . LEU A 1 178 ? 5.489 3.588 -11.115 1.00 92.69 178 LEU A N 1
ATOM 1313 C CA . LEU A 1 178 ? 6.598 2.899 -10.426 1.00 92.69 178 LEU A CA 1
ATOM 1314 C C . LEU A 1 178 ? 7.811 2.598 -11.322 1.00 92.69 178 LEU A C 1
ATOM 1316 O O . LEU A 1 178 ? 8.957 2.693 -10.876 1.00 92.69 178 LEU A O 1
ATOM 1320 N N . GLY A 1 179 ? 7.565 2.231 -12.580 1.00 90.69 179 GLY A N 1
ATOM 1321 C CA . GLY A 1 179 ? 8.600 1.808 -13.513 1.00 90.69 179 GLY A CA 1
ATOM 1322 C C . GLY A 1 179 ? 9.194 0.431 -13.174 1.00 90.69 179 GLY A C 1
ATOM 1323 O O . GLY A 1 179 ? 8.869 -0.169 -12.143 1.00 90.69 179 GLY A O 1
ATOM 1324 N N . PRO A 1 180 ? 10.120 -0.081 -14.007 1.00 90.88 180 PRO A N 1
ATOM 1325 C CA . PRO A 1 180 ? 10.773 -1.369 -13.763 1.00 90.88 180 PRO A CA 1
ATOM 1326 C C . PRO A 1 180 ? 11.583 -1.379 -12.463 1.00 90.88 180 PRO A C 1
ATOM 1328 O O . PRO A 1 180 ? 11.583 -2.374 -11.739 1.00 90.88 180 PRO A O 1
ATOM 1331 N N . SER A 1 181 ? 12.235 -0.261 -12.132 1.00 91.75 181 SER A N 1
ATOM 1332 C CA . SER A 1 181 ? 13.025 -0.119 -10.908 1.00 91.75 181 SER A CA 1
ATOM 1333 C C . SER A 1 181 ? 12.158 -0.131 -9.650 1.00 91.75 181 SER A C 1
ATOM 1335 O O . SER A 1 181 ? 12.505 -0.819 -8.695 1.00 91.75 181 SER A O 1
ATOM 1337 N N . GLY A 1 182 ? 11.017 0.566 -9.643 1.00 92.56 182 GLY A N 1
ATOM 1338 C CA . GLY A 1 182 ? 10.103 0.574 -8.499 1.00 92.56 182 GLY A CA 1
ATOM 1339 C C . GLY A 1 182 ? 9.554 -0.818 -8.190 1.00 92.56 182 GLY A C 1
ATOM 1340 O O . GLY A 1 182 ? 9.578 -1.253 -7.039 1.00 92.56 182 GLY A O 1
ATOM 1341 N N . VAL A 1 183 ? 9.149 -1.563 -9.224 1.00 92.38 183 VAL A N 1
ATOM 1342 C CA . VAL A 1 183 ? 8.665 -2.944 -9.062 1.00 92.38 183 VAL A CA 1
ATOM 1343 C C . VAL A 1 183 ? 9.785 -3.893 -8.625 1.00 92.38 183 VAL A C 1
ATOM 1345 O O . VAL A 1 183 ? 9.563 -4.745 -7.765 1.00 92.38 183 VAL A O 1
ATOM 1348 N N . ALA A 1 184 ? 11.008 -3.723 -9.134 1.00 93.38 184 ALA A N 1
ATOM 1349 C CA . ALA A 1 184 ? 12.159 -4.496 -8.668 1.00 93.38 184 ALA A CA 1
ATOM 1350 C C . ALA A 1 184 ? 12.501 -4.212 -7.193 1.00 93.38 184 ALA A C 1
ATOM 1352 O O . ALA A 1 184 ? 12.818 -5.136 -6.441 1.00 93.38 184 ALA A O 1
ATOM 1353 N N . THR A 1 185 ? 12.388 -2.958 -6.748 1.00 94.69 185 THR A N 1
ATOM 1354 C CA . THR A 1 185 ? 12.562 -2.578 -5.339 1.00 94.69 185 THR A CA 1
ATOM 1355 C C . THR A 1 185 ? 11.512 -3.233 -4.447 1.00 94.69 185 THR A C 1
ATOM 1357 O O . THR A 1 185 ? 11.865 -3.781 -3.399 1.00 94.69 185 THR A O 1
ATOM 1360 N N . LEU A 1 186 ? 10.249 -3.248 -4.883 1.00 92.56 186 LEU A N 1
ATOM 1361 C CA . LEU A 1 186 ? 9.170 -3.950 -4.192 1.00 92.56 186 LEU A CA 1
ATOM 1362 C C . LEU A 1 186 ? 9.463 -5.455 -4.085 1.00 92.56 186 LEU A C 1
ATOM 1364 O O . LEU A 1 186 ? 9.383 -6.023 -2.996 1.00 92.56 186 LEU A O 1
ATOM 1368 N N . ALA A 1 187 ? 9.876 -6.086 -5.189 1.00 91.62 187 ALA A N 1
ATOM 1369 C CA . ALA A 1 187 ? 10.244 -7.501 -5.225 1.00 91.62 187 ALA A CA 1
ATOM 1370 C C . ALA A 1 187 ? 11.377 -7.827 -4.239 1.00 91.62 187 ALA A C 1
ATOM 1372 O O . ALA A 1 187 ? 11.293 -8.792 -3.480 1.00 91.62 187 ALA A O 1
ATOM 1373 N N . ARG A 1 188 ? 12.407 -6.976 -4.190 1.00 91.19 188 ARG A N 1
ATOM 1374 C CA . ARG A 1 188 ? 13.508 -7.090 -3.228 1.00 91.19 188 ARG A CA 1
ATOM 1375 C C . ARG A 1 188 ? 13.026 -6.967 -1.781 1.00 91.19 188 ARG A C 1
ATOM 1377 O O . ARG A 1 188 ? 13.571 -7.641 -0.917 1.00 91.19 188 ARG A O 1
ATOM 1384 N N . GLY A 1 189 ? 12.014 -6.141 -1.514 1.00 89.56 189 GLY A N 1
ATOM 1385 C CA . GLY A 1 189 ? 11.383 -6.028 -0.195 1.00 89.56 189 GLY A CA 1
ATOM 1386 C C . GLY A 1 189 ? 10.693 -7.313 0.241 1.00 89.56 189 GLY A C 1
ATOM 1387 O O . GLY A 1 189 ? 10.900 -7.764 1.364 1.00 89.56 189 GLY A O 1
ATOM 1388 N N . LEU A 1 190 ? 9.953 -7.947 -0.672 1.00 88.19 190 LEU A N 1
ATOM 1389 C CA . LEU A 1 190 ? 9.329 -9.250 -0.425 1.00 88.19 190 LEU A CA 1
ATOM 1390 C C . LEU A 1 190 ? 10.382 -10.332 -0.121 1.00 88.19 190 LEU A C 1
ATOM 1392 O O . LEU A 1 190 ? 10.209 -11.094 0.826 1.00 88.19 190 LEU A O 1
ATOM 1396 N N . SER A 1 191 ? 11.492 -10.374 -0.869 1.00 88.19 191 SER A N 1
ATOM 1397 C CA . SER A 1 191 ? 12.602 -11.309 -0.603 1.00 88.19 191 SER A CA 1
ATOM 1398 C C . SER A 1 191 ? 13.324 -11.028 0.715 1.00 88.19 191 SER A C 1
ATOM 1400 O O . SER A 1 191 ? 13.690 -11.965 1.426 1.00 88.19 191 SER A O 1
ATOM 1402 N N . ALA A 1 192 ? 13.510 -9.751 1.059 1.00 86.56 192 ALA A N 1
ATOM 1403 C CA . ALA A 1 192 ? 14.204 -9.326 2.273 1.00 86.56 192 ALA A CA 1
ATOM 1404 C C . ALA A 1 192 ? 13.388 -9.532 3.557 1.00 86.56 192 ALA A C 1
ATOM 1406 O O . ALA A 1 192 ? 13.961 -9.477 4.641 1.00 86.56 192 ALA A O 1
ATOM 1407 N N . SER A 1 193 ? 12.077 -9.765 3.461 1.00 84.56 193 SER A N 1
ATOM 1408 C CA . SER A 1 193 ? 11.269 -10.059 4.642 1.00 84.56 193 SER A CA 1
ATOM 1409 C C . SER A 1 193 ? 11.721 -11.375 5.280 1.00 84.56 193 SER A C 1
ATOM 1411 O O . SER A 1 193 ? 11.844 -12.402 4.602 1.00 84.56 193 SER A O 1
ATOM 1413 N N . GLU A 1 194 ? 11.985 -11.357 6.589 1.00 78.88 194 GLU A N 1
ATOM 1414 C CA . GLU A 1 194 ? 12.439 -12.544 7.328 1.00 78.88 194 GLU A CA 1
ATOM 1415 C C . GLU A 1 194 ? 11.390 -13.661 7.324 1.00 78.88 194 GLU A C 1
ATOM 1417 O O . GLU A 1 194 ? 11.726 -14.846 7.311 1.00 78.88 194 GLU A O 1
ATOM 1422 N N . ARG A 1 195 ? 10.107 -13.286 7.294 1.00 82.19 195 ARG A N 1
ATOM 1423 C CA . ARG A 1 195 ? 8.969 -14.206 7.300 1.00 82.19 195 ARG A CA 1
ATOM 1424 C C . ARG A 1 195 ? 8.240 -14.160 5.967 1.00 82.19 195 ARG A C 1
ATOM 1426 O O . ARG A 1 195 ? 8.252 -13.155 5.265 1.00 82.19 195 ARG A O 1
ATOM 1433 N N . ALA A 1 196 ? 7.578 -15.262 5.634 1.00 82.31 196 ALA A N 1
ATOM 1434 C CA . ALA A 1 196 ? 6.628 -15.266 4.536 1.00 82.31 196 ALA A CA 1
ATOM 1435 C C . ALA A 1 196 ? 5.459 -14.330 4.875 1.00 82.31 196 ALA A C 1
ATOM 1437 O O . ALA A 1 196 ? 4.854 -14.448 5.943 1.00 82.31 196 ALA A O 1
ATOM 1438 N N . LEU A 1 197 ? 5.151 -13.407 3.968 1.00 86.50 197 LEU A N 1
ATOM 1439 C CA . LEU A 1 197 ? 4.024 -12.499 4.112 1.00 86.50 197 LEU A CA 1
ATOM 1440 C C . LEU A 1 197 ? 2.727 -13.254 3.794 1.00 86.50 197 LEU A C 1
ATOM 1442 O O . LEU A 1 197 ? 2.680 -13.996 2.807 1.00 86.50 197 LEU A O 1
ATOM 1446 N N . PRO A 1 198 ? 1.643 -13.038 4.558 1.00 91.31 198 PRO A N 1
ATOM 1447 C CA . PRO A 1 198 ? 0.343 -13.652 4.299 1.00 91.31 198 PRO A CA 1
ATOM 1448 C C . PRO A 1 198 ? -0.391 -13.006 3.108 1.00 91.31 198 PRO A C 1
ATOM 1450 O O . PRO A 1 198 ? -1.605 -13.146 2.992 1.00 91.31 198 PRO A O 1
ATOM 1453 N N . LEU A 1 199 ? 0.334 -12.312 2.224 1.00 91.12 199 LEU A N 1
ATOM 1454 C CA . LEU A 1 199 ? -0.203 -11.535 1.114 1.00 91.12 199 LEU A CA 1
ATOM 1455 C C . LEU A 1 199 ? -1.013 -12.433 0.172 1.00 91.12 199 LEU A C 1
ATOM 1457 O O . LEU A 1 199 ? -0.480 -13.376 -0.411 1.00 91.12 199 LEU A O 1
ATOM 1461 N N . GLN A 1 200 ? -2.298 -12.120 0.022 1.00 92.94 200 GLN A N 1
ATOM 1462 C CA . GLN A 1 200 ? -3.268 -12.829 -0.814 1.00 92.94 200 GLN A CA 1
ATOM 1463 C C . GLN A 1 200 ? -3.524 -12.107 -2.137 1.00 92.94 200 GLN A C 1
ATOM 1465 O O . GLN A 1 200 ? -3.739 -12.761 -3.159 1.00 92.94 200 GLN A O 1
ATOM 1470 N N . SER A 1 201 ? -3.466 -10.772 -2.135 1.00 93.38 201 SER A N 1
ATOM 1471 C CA . SER A 1 201 ? -3.688 -9.936 -3.315 1.00 93.38 201 SER A CA 1
ATOM 1472 C C . SER A 1 201 ? -2.575 -8.908 -3.488 1.00 93.38 201 SER A C 1
ATOM 1474 O O . SER A 1 201 ? -2.353 -8.072 -2.614 1.00 93.38 201 SER A O 1
ATOM 1476 N N . LEU A 1 202 ? -1.931 -8.917 -4.653 1.00 94.25 202 LEU A N 1
ATOM 1477 C CA . LEU A 1 202 ? -0.974 -7.901 -5.080 1.00 94.25 202 LEU A CA 1
ATOM 1478 C C . LEU A 1 202 ? -1.407 -7.331 -6.430 1.00 94.25 202 LEU A C 1
ATOM 1480 O O . LEU A 1 202 ? -1.450 -8.051 -7.428 1.00 94.25 202 LEU A O 1
ATOM 1484 N N . LYS A 1 203 ? -1.714 -6.036 -6.467 1.00 94.75 203 LYS A N 1
ATOM 1485 C CA . LYS A 1 203 ? -2.133 -5.345 -7.687 1.00 94.75 203 LYS A CA 1
ATOM 1486 C C . LYS A 1 203 ? -1.114 -4.284 -8.081 1.00 94.75 203 LYS A C 1
ATOM 1488 O O . LYS A 1 203 ? -0.806 -3.369 -7.318 1.00 94.75 203 LYS A O 1
ATOM 1493 N N . LEU A 1 204 ? -0.578 -4.453 -9.283 1.00 92.44 204 LEU A N 1
ATOM 1494 C CA . LEU A 1 204 ? 0.481 -3.649 -9.890 1.00 92.44 204 LEU A CA 1
ATOM 1495 C C . LEU A 1 204 ? 0.084 -3.228 -11.314 1.00 92.44 204 LEU A C 1
ATOM 1497 O O . LEU A 1 204 ? 0.952 -2.979 -12.153 1.00 92.44 204 LEU A O 1
ATOM 1501 N N . SER A 1 205 ? -1.215 -3.169 -11.613 1.00 92.06 205 SER A N 1
ATOM 1502 C CA . SER A 1 205 ? -1.716 -2.819 -12.943 1.00 92.06 205 SER A CA 1
ATOM 1503 C C . SER A 1 205 ? -1.335 -1.385 -13.322 1.00 92.06 205 SER A C 1
ATOM 1505 O O . SER A 1 205 ? -1.333 -0.498 -12.467 1.00 92.06 205 SER A O 1
ATOM 1507 N N . LYS A 1 206 ? -0.998 -1.130 -14.593 1.00 90.31 206 LYS A N 1
ATOM 1508 C CA . LYS A 1 206 ? -0.623 0.210 -15.098 1.00 90.31 206 LYS A CA 1
ATOM 1509 C C . LYS A 1 206 ? 0.508 0.872 -14.301 1.00 90.31 206 LYS A C 1
ATOM 1511 O O . LYS A 1 206 ? 0.457 2.072 -14.031 1.00 90.31 206 LYS A O 1
ATOM 1516 N N . THR A 1 207 ? 1.530 0.107 -13.908 1.00 90.75 207 THR A N 1
ATOM 1517 C CA . THR A 1 207 ? 2.681 0.636 -13.153 1.00 90.75 207 THR A CA 1
ATOM 1518 C C . THR A 1 207 ? 3.933 0.895 -13.988 1.00 90.75 207 THR A C 1
ATOM 1520 O O . THR A 1 207 ? 4.969 1.299 -13.460 1.00 90.75 207 THR A O 1
ATOM 1523 N N . ALA A 1 208 ? 3.849 0.688 -15.307 1.00 89.81 208 ALA A N 1
ATOM 1524 C CA . ALA A 1 208 ? 4.991 0.720 -16.222 1.00 89.81 208 ALA A CA 1
ATOM 1525 C C . ALA A 1 208 ? 6.123 -0.234 -15.789 1.00 89.81 208 ALA A C 1
ATOM 1527 O O . ALA A 1 208 ? 7.304 0.061 -15.984 1.00 89.81 208 ALA A O 1
ATOM 1528 N N . ALA A 1 209 ? 5.765 -1.386 -15.206 1.00 87.00 209 ALA A N 1
ATOM 1529 C CA . ALA A 1 209 ? 6.718 -2.373 -14.701 1.00 87.00 209 ALA A CA 1
ATOM 1530 C C . ALA A 1 209 ? 7.651 -2.922 -15.793 1.00 87.00 209 ALA A C 1
ATOM 1532 O O . ALA A 1 209 ? 8.796 -3.275 -15.501 1.00 87.00 209 ALA A O 1
ATOM 1533 N N . LYS A 1 210 ? 7.173 -2.991 -17.046 1.00 87.56 210 LYS A N 1
ATOM 1534 C CA . LYS A 1 210 ? 7.845 -3.641 -18.180 1.00 87.56 210 LYS A CA 1
ATOM 1535 C C . LYS A 1 210 ? 8.195 -5.109 -17.883 1.00 87.56 210 LYS A C 1
ATOM 1537 O O . LYS A 1 210 ? 7.942 -5.644 -16.803 1.00 87.56 210 LYS A O 1
ATOM 1542 N N . ALA A 1 211 ? 8.799 -5.791 -18.855 1.00 84.75 211 ALA A N 1
ATOM 1543 C CA . ALA A 1 211 ? 9.238 -7.180 -18.688 1.00 84.75 211 ALA A CA 1
ATOM 1544 C C . ALA A 1 211 ? 10.259 -7.352 -17.542 1.00 84.75 211 ALA A C 1
ATOM 1546 O O . ALA A 1 211 ? 10.222 -8.347 -16.820 1.00 84.75 211 ALA A O 1
ATOM 1547 N N . GLU A 1 212 ? 11.149 -6.377 -17.349 1.00 87.38 212 GLU A N 1
ATOM 1548 C CA . GLU A 1 212 ? 12.218 -6.415 -16.343 1.00 87.38 212 GLU A CA 1
ATOM 1549 C C . GLU A 1 212 ? 11.680 -6.366 -14.907 1.00 87.38 212 GLU A C 1
ATOM 1551 O O . GLU A 1 212 ? 12.049 -7.210 -14.087 1.00 87.38 212 GLU A O 1
ATOM 1556 N N . GLY A 1 213 ? 10.766 -5.433 -14.609 1.00 85.75 213 GLY A N 1
ATOM 1557 C CA . GLY A 1 213 ? 10.151 -5.322 -13.284 1.00 85.75 213 GLY A CA 1
ATOM 1558 C C . GLY A 1 213 ? 9.308 -6.551 -12.950 1.00 85.75 213 GLY A C 1
ATOM 1559 O O . GLY A 1 213 ? 9.398 -7.095 -11.851 1.00 85.75 213 GLY A O 1
ATOM 1560 N N . VAL A 1 214 ? 8.563 -7.071 -13.928 1.00 86.19 214 VAL A N 1
ATOM 1561 C CA . VAL A 1 214 ? 7.785 -8.308 -13.761 1.00 86.19 214 VAL A CA 1
ATOM 1562 C C . VAL A 1 214 ? 8.693 -9.518 -13.540 1.00 86.19 214 VAL A C 1
ATOM 1564 O O . VAL A 1 214 ? 8.409 -10.361 -12.689 1.00 86.19 214 VAL A O 1
ATOM 1567 N N . LYS A 1 215 ? 9.827 -9.610 -14.242 1.00 88.12 215 LYS A N 1
ATOM 1568 C CA . LYS A 1 215 ? 10.812 -10.675 -14.012 1.00 88.12 215 LYS A CA 1
ATOM 1569 C C . LYS A 1 215 ? 11.372 -10.625 -12.589 1.00 88.12 215 LYS A C 1
ATOM 1571 O O . LYS A 1 215 ? 11.559 -11.687 -11.993 1.00 88.12 215 LYS A O 1
ATOM 1576 N N . ALA A 1 216 ? 11.581 -9.436 -12.023 1.00 89.81 216 ALA A N 1
ATOM 1577 C CA . ALA A 1 216 ? 12.066 -9.283 -10.651 1.00 89.81 216 ALA A CA 1
ATOM 1578 C C . ALA A 1 216 ? 11.108 -9.892 -9.610 1.00 89.81 216 ALA A C 1
ATOM 1580 O O . ALA A 1 216 ? 11.572 -10.502 -8.651 1.00 89.81 216 ALA A O 1
ATOM 1581 N N . LEU A 1 217 ? 9.789 -9.834 -9.833 1.00 87.56 217 LEU A N 1
ATOM 1582 C CA . LEU A 1 217 ? 8.792 -10.459 -8.947 1.00 87.56 217 LEU A CA 1
ATOM 1583 C C . LEU A 1 217 ? 8.857 -11.995 -8.945 1.00 87.56 217 LEU A C 1
ATOM 1585 O O . LEU A 1 217 ? 8.378 -12.626 -8.008 1.00 87.56 217 LEU A O 1
ATOM 1589 N N . SER A 1 218 ? 9.462 -12.624 -9.957 1.00 86.44 218 SER A N 1
ATOM 1590 C CA . SER A 1 218 ? 9.528 -14.090 -10.024 1.00 86.44 218 SER A CA 1
ATOM 1591 C C . SER A 1 218 ? 10.431 -14.713 -8.951 1.00 86.44 218 SER A C 1
ATOM 1593 O O . SER A 1 218 ? 10.176 -15.843 -8.537 1.00 86.44 218 SER A O 1
ATOM 1595 N N . ALA A 1 219 ? 11.457 -13.995 -8.480 1.00 87.31 219 ALA A N 1
ATOM 1596 C CA . ALA A 1 219 ? 12.375 -14.471 -7.444 1.00 87.31 219 ALA A CA 1
ATOM 1597 C C . ALA A 1 219 ? 11.692 -14.650 -6.070 1.00 87.31 219 ALA A C 1
ATOM 1599 O O . ALA A 1 219 ? 11.618 -15.795 -5.617 1.00 87.31 219 ALA A O 1
ATOM 1600 N N . PRO A 1 220 ? 11.083 -13.614 -5.449 1.00 87.25 220 PRO A N 1
ATOM 1601 C CA . PRO A 1 220 ? 10.424 -13.757 -4.145 1.00 87.25 220 PRO A CA 1
ATOM 1602 C C . PRO A 1 220 ? 9.277 -14.776 -4.165 1.00 87.25 220 PRO A C 1
ATOM 1604 O O . PRO A 1 220 ? 9.026 -15.469 -3.178 1.00 87.25 220 PRO A O 1
ATOM 1607 N N . LEU A 1 221 ? 8.577 -14.909 -5.296 1.00 85.12 221 LEU A N 1
ATOM 1608 C CA . LEU A 1 221 ? 7.490 -15.879 -5.434 1.00 85.12 221 LEU A CA 1
ATOM 1609 C C . LEU A 1 221 ? 7.996 -17.325 -5.510 1.00 85.12 221 LEU A C 1
ATOM 1611 O O . LEU A 1 221 ? 7.360 -18.217 -4.951 1.00 85.12 221 LEU A O 1
ATOM 1615 N N . LYS A 1 222 ? 9.144 -17.567 -6.157 1.00 83.56 222 LYS A N 1
ATOM 1616 C CA . LYS A 1 222 ? 9.804 -18.885 -6.166 1.00 83.56 222 LYS A CA 1
ATOM 1617 C C . LYS A 1 222 ? 10.401 -19.239 -4.808 1.00 83.56 222 LYS A C 1
ATOM 1619 O O . LYS A 1 222 ? 10.338 -20.396 -4.413 1.00 83.56 222 LYS A O 1
ATOM 1624 N N . GLU A 1 223 ? 10.919 -18.246 -4.090 1.00 84.50 223 GLU A N 1
ATOM 1625 C CA . GLU A 1 223 ? 11.410 -18.373 -2.710 1.00 84.50 223 GLU A CA 1
ATOM 1626 C C . GLU A 1 223 ? 10.284 -18.624 -1.691 1.00 84.50 223 GLU A C 1
ATOM 1628 O O . GLU A 1 223 ? 10.557 -18.861 -0.517 1.00 84.50 223 GLU A O 1
ATOM 1633 N N . GLY A 1 224 ? 9.015 -18.573 -2.115 1.00 83.94 224 GLY A N 1
ATOM 1634 C CA . GLY A 1 224 ? 7.872 -18.823 -1.240 1.00 83.94 224 GLY A CA 1
ATOM 1635 C C . GLY A 1 224 ? 7.612 -17.697 -0.240 1.00 83.94 224 GLY A C 1
ATOM 1636 O O . GLY A 1 224 ? 7.021 -17.944 0.806 1.00 83.94 224 GLY A O 1
ATOM 1637 N N . LYS A 1 225 ? 8.028 -16.460 -0.547 1.00 86.62 225 LYS A N 1
ATOM 1638 C CA . LYS A 1 225 ? 7.863 -15.292 0.339 1.00 86.62 225 LYS A CA 1
ATOM 1639 C C . LYS A 1 225 ? 6.432 -14.762 0.408 1.00 86.62 225 LYS A C 1
ATOM 1641 O O . LYS A 1 225 ? 6.088 -14.083 1.367 1.00 86.62 225 LYS A O 1
ATOM 1646 N N . ALA A 1 226 ? 5.597 -15.104 -0.571 1.00 85.00 226 ALA A N 1
ATOM 1647 C CA . ALA A 1 226 ? 4.155 -14.857 -0.563 1.00 85.00 226 ALA A CA 1
ATOM 1648 C C . ALA A 1 226 ? 3.410 -16.159 -0.923 1.00 85.00 226 ALA A C 1
ATOM 1650 O O . ALA A 1 226 ? 2.900 -16.305 -2.037 1.00 85.00 226 ALA A O 1
ATOM 1651 N N . PRO A 1 227 ? 3.405 -17.163 -0.026 1.00 85.25 227 PRO A N 1
ATOM 1652 C CA . PRO A 1 227 ? 2.881 -18.494 -0.325 1.00 85.25 227 PRO A CA 1
ATOM 1653 C C . PRO A 1 227 ? 1.357 -18.491 -0.487 1.00 85.25 227 PRO A C 1
ATOM 1655 O O . PRO A 1 227 ? 0.829 -19.320 -1.226 1.00 85.25 227 PRO A O 1
ATOM 1658 N N . SER A 1 228 ? 0.681 -17.536 0.159 1.00 88.56 228 SER A N 1
ATOM 1659 C CA . SER A 1 228 ? -0.773 -17.363 0.165 1.00 88.56 228 SER A CA 1
ATOM 1660 C C . SER A 1 228 ? -1.300 -16.502 -0.984 1.00 88.56 228 SER A C 1
ATOM 1662 O O . SER A 1 228 ? -2.494 -16.210 -1.006 1.00 88.56 228 SER A O 1
ATOM 1664 N N . LEU A 1 229 ? -0.443 -16.080 -1.923 1.00 89.12 229 LEU A N 1
ATOM 1665 C CA . LEU A 1 229 ? -0.838 -15.178 -3.002 1.00 89.12 229 LEU A CA 1
ATOM 1666 C C . LEU A 1 229 ? -1.793 -15.887 -3.971 1.00 89.12 229 LEU A C 1
ATOM 1668 O O . LEU A 1 229 ? -1.429 -16.878 -4.603 1.00 89.12 229 LEU A O 1
ATOM 1672 N N . GLN A 1 230 ? -3.007 -15.356 -4.090 1.00 89.88 230 GLN A N 1
ATOM 1673 C CA . GLN A 1 230 ? -4.074 -15.869 -4.954 1.00 89.88 230 GLN A CA 1
ATOM 1674 C C . GLN A 1 230 ? -4.312 -14.942 -6.148 1.00 89.88 230 GLN A C 1
ATOM 1676 O O . GLN A 1 230 ? -4.530 -15.402 -7.269 1.00 89.88 230 GLN A O 1
ATOM 1681 N N . VAL A 1 231 ? -4.224 -13.630 -5.917 1.00 90.44 231 VAL A N 1
ATOM 1682 C CA . VAL A 1 231 ? -4.453 -12.598 -6.926 1.00 90.44 231 VAL A CA 1
ATOM 1683 C C . VAL A 1 231 ? -3.157 -11.842 -7.172 1.00 90.44 231 VAL A C 1
ATOM 1685 O O . VAL A 1 231 ? -2.605 -11.212 -6.272 1.00 90.44 231 VAL A O 1
ATOM 1688 N N . LEU A 1 232 ? -2.690 -11.891 -8.415 1.00 91.25 232 LEU A N 1
ATOM 1689 C CA . LEU A 1 232 ? -1.603 -11.060 -8.902 1.00 91.25 232 LEU A CA 1
ATOM 1690 C C . LEU A 1 232 ? -2.058 -10.364 -10.183 1.00 91.25 232 LEU A C 1
ATOM 1692 O O . LEU A 1 232 ? -2.195 -11.010 -11.222 1.00 91.25 232 LEU A O 1
ATOM 1696 N N . ASP A 1 233 ? -2.291 -9.058 -10.095 1.00 90.56 233 ASP A N 1
ATOM 1697 C CA . ASP A 1 233 ? -2.671 -8.236 -11.241 1.00 90.56 233 ASP A CA 1
ATOM 1698 C C . ASP A 1 233 ? -1.451 -7.480 -11.779 1.00 90.56 233 ASP A C 1
ATOM 1700 O O . ASP A 1 233 ? -0.893 -6.608 -11.111 1.00 90.56 233 ASP A O 1
ATOM 1704 N N . LEU A 1 234 ? -1.040 -7.840 -12.994 1.00 88.00 234 LEU A N 1
ATOM 1705 C CA . LEU A 1 234 ? 0.054 -7.219 -13.743 1.00 88.00 234 LEU A CA 1
ATOM 1706 C C . LEU A 1 234 ? -0.441 -6.572 -15.046 1.00 88.00 234 LEU A C 1
ATOM 1708 O O . LEU A 1 234 ? 0.376 -6.330 -15.938 1.00 88.00 234 LEU A O 1
ATOM 1712 N N . GLY A 1 235 ? -1.746 -6.309 -15.172 1.00 86.00 235 GLY A N 1
ATOM 1713 C CA . GLY A 1 235 ? -2.349 -5.738 -16.376 1.00 86.00 235 GLY A CA 1
ATOM 1714 C C . GLY A 1 235 ? -1.686 -4.432 -16.823 1.00 86.00 235 GLY A C 1
ATOM 1715 O O . GLY A 1 235 ? -1.143 -3.679 -16.012 1.00 86.00 235 GLY A O 1
ATOM 1716 N N . ASP A 1 236 ? -1.709 -4.169 -18.130 1.00 82.94 236 ASP A N 1
ATOM 1717 C CA . ASP A 1 236 ? -1.292 -2.890 -18.722 1.00 82.94 236 ASP A CA 1
ATOM 1718 C C . ASP A 1 236 ? 0.119 -2.407 -18.310 1.00 82.94 236 ASP A C 1
ATOM 1720 O O . ASP A 1 236 ? 0.373 -1.214 -18.141 1.00 82.94 236 ASP A O 1
ATOM 1724 N N . ASN A 1 237 ? 1.067 -3.335 -18.138 1.00 83.69 237 ASN A N 1
ATOM 1725 C CA . ASN A 1 237 ? 2.456 -3.033 -17.761 1.00 83.69 237 ASN A CA 1
ATOM 1726 C C . ASN A 1 237 ? 3.457 -3.007 -18.926 1.00 83.69 237 ASN A C 1
ATOM 1728 O O . ASN A 1 237 ? 4.663 -3.002 -18.676 1.00 83.69 237 ASN A O 1
ATOM 1732 N N . ASP A 1 238 ? 2.979 -2.998 -20.176 1.00 75.81 238 ASP A N 1
ATOM 1733 C CA . ASP A 1 238 ? 3.805 -3.075 -21.396 1.00 75.81 238 ASP A CA 1
ATOM 1734 C C . ASP A 1 238 ? 4.856 -4.203 -21.310 1.00 75.81 238 ASP A C 1
ATOM 1736 O O . ASP A 1 238 ? 6.076 -4.019 -21.388 1.00 75.81 238 ASP A O 1
ATOM 1740 N N . MET A 1 239 ? 4.362 -5.418 -21.056 1.00 66.12 239 MET A N 1
ATOM 1741 C CA . MET A 1 239 ? 5.177 -6.626 -21.033 1.00 66.12 239 MET A CA 1
ATOM 1742 C C . MET A 1 239 ? 5.402 -7.092 -22.473 1.00 66.12 239 MET A C 1
ATOM 1744 O O . MET A 1 239 ? 4.669 -7.938 -22.983 1.00 66.12 239 MET A O 1
ATOM 1748 N N . ARG A 1 240 ? 6.422 -6.554 -23.152 1.00 60.66 240 ARG A N 1
ATOM 1749 C CA . ARG A 1 240 ? 6.900 -7.144 -24.417 1.00 60.66 240 ARG A CA 1
ATOM 1750 C C . ARG A 1 240 ? 7.139 -8.654 -24.220 1.00 60.66 240 ARG A C 1
ATOM 1752 O O . ARG A 1 240 ? 7.518 -9.079 -23.127 1.00 60.66 240 ARG A O 1
ATOM 1759 N N . ALA A 1 241 ? 6.905 -9.453 -25.266 1.00 54.00 241 ALA A N 1
ATOM 1760 C CA . ALA A 1 241 ? 6.675 -10.908 -25.216 1.00 54.00 241 ALA A CA 1
ATOM 1761 C C . ALA A 1 241 ? 7.670 -11.763 -24.388 1.00 54.00 241 ALA A C 1
ATOM 1763 O O . ALA A 1 241 ? 7.312 -12.853 -23.943 1.00 54.00 241 ALA A O 1
ATOM 1764 N N . GLU A 1 242 ? 8.887 -11.285 -24.119 1.00 53.78 242 GLU A N 1
ATOM 1765 C CA . GLU A 1 242 ? 9.891 -11.996 -23.315 1.00 53.78 242 GLU A CA 1
ATOM 1766 C C . GLU A 1 242 ? 9.610 -12.026 -21.796 1.00 53.78 242 GLU A C 1
ATOM 1768 O O . GLU A 1 242 ? 10.119 -12.900 -21.093 1.00 53.78 242 GLU A O 1
ATOM 1773 N N . GLY A 1 243 ? 8.764 -11.134 -21.260 1.00 49.88 243 GLY A N 1
ATOM 1774 C CA . GLY A 1 243 ? 8.481 -11.050 -19.814 1.00 49.88 243 GLY A CA 1
ATOM 1775 C C . GLY A 1 243 ? 7.695 -12.233 -19.222 1.00 49.88 243 GLY A C 1
ATOM 1776 O O . GLY A 1 243 ? 7.693 -12.437 -18.008 1.00 49.88 243 GLY A O 1
ATOM 1777 N N . VAL A 1 244 ? 7.049 -13.047 -20.064 1.00 52.47 244 VAL A N 1
ATOM 1778 C CA . VAL A 1 244 ? 6.082 -14.083 -19.641 1.00 52.47 244 VAL A CA 1
ATOM 1779 C C . VAL A 1 244 ? 6.736 -15.463 -19.435 1.00 52.47 244 VAL A C 1
ATOM 1781 O O . VAL A 1 244 ? 6.145 -16.358 -18.829 1.00 52.47 244 VAL A O 1
ATOM 1784 N N . GLY A 1 245 ? 7.987 -15.653 -19.874 1.00 50.72 245 GLY A N 1
ATOM 1785 C CA . GLY A 1 245 ? 8.662 -16.961 -19.862 1.00 50.72 245 GLY A CA 1
ATOM 1786 C C . GLY A 1 245 ? 8.902 -17.560 -18.466 1.00 50.72 245 GLY A C 1
ATOM 1787 O O . GLY A 1 245 ? 8.941 -18.779 -18.316 1.00 50.72 245 GLY A O 1
ATOM 1788 N N . GLY A 1 246 ? 9.010 -16.726 -17.425 1.00 50.62 246 GLY A N 1
ATOM 1789 C CA . GLY A 1 246 ? 9.333 -17.160 -16.056 1.00 50.62 246 GLY A CA 1
ATOM 1790 C C . GLY A 1 246 ? 8.153 -17.635 -15.196 1.00 50.62 246 GLY A C 1
ATOM 1791 O O . GLY A 1 246 ? 8.384 -18.181 -14.117 1.00 50.62 246 GLY A O 1
ATOM 1792 N N . TRP A 1 247 ? 6.911 -17.441 -15.652 1.00 54.72 247 TRP A N 1
ATOM 1793 C CA . TRP A 1 247 ? 5.691 -17.568 -14.833 1.00 54.72 247 TRP A CA 1
ATOM 1794 C C . TRP A 1 247 ? 4.890 -18.857 -15.074 1.00 54.72 247 TRP A C 1
ATOM 1796 O O . TRP A 1 247 ? 3.899 -19.12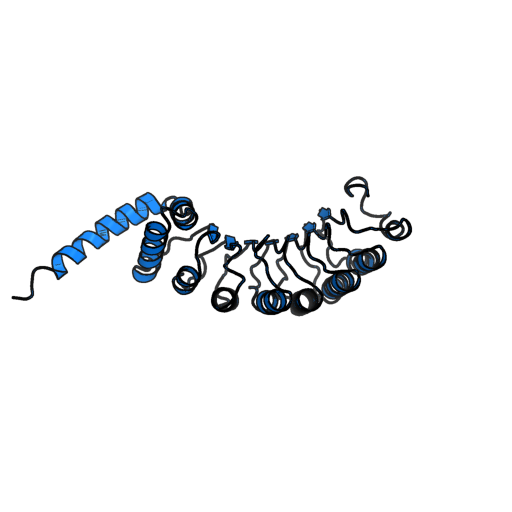7 -14.392 1.00 54.72 247 TRP A O 1
ATOM 1806 N N . ARG A 1 248 ? 5.334 -19.688 -16.025 1.00 49.72 248 ARG A N 1
ATOM 1807 C CA . ARG A 1 248 ? 4.546 -20.777 -16.630 1.00 49.72 248 ARG A CA 1
ATOM 1808 C C . ARG A 1 248 ? 4.232 -21.981 -15.724 1.00 49.72 248 ARG A C 1
ATOM 1810 O O . ARG A 1 248 ? 3.616 -22.928 -16.196 1.00 49.72 248 ARG A O 1
ATOM 1817 N N . GLY A 1 249 ? 4.633 -21.960 -14.452 1.00 46.00 249 GLY A N 1
ATOM 1818 C CA . GLY A 1 249 ? 4.468 -23.088 -13.526 1.00 46.00 249 GLY A CA 1
ATOM 1819 C C . GLY A 1 249 ? 3.342 -22.963 -12.493 1.00 46.00 249 GLY A C 1
ATOM 1820 O O . GLY A 1 249 ? 2.950 -23.984 -11.939 1.00 46.00 249 GLY A O 1
ATOM 1821 N N . ARG A 1 250 ? 2.822 -21.754 -12.206 1.00 44.34 250 ARG A N 1
ATOM 1822 C CA . ARG A 1 250 ? 1.884 -21.538 -11.075 1.00 44.34 250 ARG A CA 1
ATOM 1823 C C . ARG A 1 250 ? 0.578 -20.811 -11.426 1.00 44.34 250 ARG A C 1
ATOM 1825 O O . ARG A 1 250 ? -0.436 -21.098 -10.805 1.00 44.34 250 ARG A O 1
ATOM 1832 N N . TRP A 1 251 ? 0.558 -19.927 -12.426 1.00 49.31 251 TRP A N 1
ATOM 1833 C CA . TRP A 1 251 ? -0.653 -19.179 -12.803 1.00 49.31 251 TRP A CA 1
ATOM 1834 C C . TRP A 1 251 ? -1.223 -19.667 -14.138 1.00 49.31 251 TRP A C 1
ATOM 1836 O O . TRP A 1 251 ? -0.804 -19.244 -15.214 1.00 49.31 251 TRP A O 1
ATOM 1846 N N . GLY A 1 252 ? -2.199 -20.572 -14.065 1.00 38.09 252 GLY A N 1
ATOM 1847 C CA . GLY A 1 252 ? -3.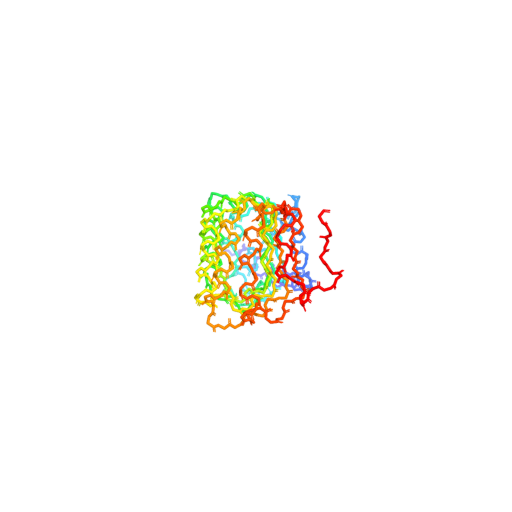054 -20.948 -15.188 1.00 38.09 252 GLY A CA 1
ATOM 1848 C C . GLY A 1 252 ? -4.385 -20.195 -15.127 1.00 38.09 252 GLY A C 1
ATOM 1849 O O . GLY A 1 252 ? -5.129 -20.353 -14.169 1.00 38.09 252 GLY A O 1
ATOM 1850 N N . ARG A 1 253 ? -4.696 -19.426 -16.179 1.00 38.62 253 ARG A N 1
ATOM 1851 C CA . ARG A 1 253 ? -6.007 -18.806 -16.501 1.00 38.62 253 ARG A CA 1
ATOM 1852 C C . ARG A 1 253 ? -6.494 -17.572 -15.714 1.00 38.62 253 ARG A C 1
ATOM 1854 O O . ARG A 1 253 ? -7.602 -17.132 -15.988 1.00 38.62 253 ARG A O 1
ATOM 1861 N N . GLY A 1 254 ? -5.701 -16.983 -14.816 1.00 34.16 254 GLY A N 1
ATOM 1862 C CA . GLY A 1 254 ? -6.091 -15.750 -14.095 1.00 34.16 254 GLY A CA 1
ATOM 1863 C C . GLY A 1 254 ? -5.406 -14.454 -14.550 1.00 34.16 254 GLY A C 1
ATOM 1864 O O . GLY A 1 254 ? -5.841 -13.373 -14.174 1.00 34.16 254 GLY A O 1
ATOM 1865 N N . ALA A 1 255 ? -4.333 -14.541 -15.342 1.00 40.62 255 ALA A N 1
ATOM 1866 C CA . ALA A 1 255 ? -3.652 -13.357 -15.854 1.00 40.62 255 ALA A CA 1
ATOM 1867 C C . ALA A 1 255 ? -4.470 -12.776 -17.012 1.00 40.62 255 ALA A C 1
ATOM 1869 O O . ALA A 1 255 ? -4.528 -13.379 -18.089 1.00 40.62 255 ALA A O 1
ATOM 1870 N N . SER A 1 256 ? -5.119 -11.634 -16.781 1.00 35.62 256 SER A N 1
ATOM 1871 C CA . SER A 1 256 ? -5.693 -10.819 -17.850 1.00 35.62 256 SER A CA 1
ATOM 1872 C C . SER A 1 256 ? -4.625 -10.618 -18.925 1.00 35.62 256 SER A C 1
ATOM 1874 O O . SER A 1 256 ? -3.499 -10.207 -18.636 1.00 35.62 256 SER A O 1
ATOM 1876 N N . ARG A 1 257 ? -4.963 -11.051 -20.142 1.00 29.53 257 ARG A N 1
ATOM 1877 C CA . ARG A 1 257 ? -4.093 -11.014 -21.321 1.00 29.53 257 ARG A CA 1
ATOM 1878 C C . ARG A 1 257 ? -3.663 -9.569 -21.638 1.00 29.53 257 ARG A C 1
ATOM 1880 O O . ARG A 1 257 ? -4.410 -8.661 -21.281 1.00 29.53 257 ARG A O 1
ATOM 1887 N N . PRO A 1 258 ? -2.480 -9.392 -22.264 1.00 38.41 258 PRO A N 1
ATOM 1888 C CA . PRO A 1 258 ? -1.980 -8.085 -22.693 1.00 38.41 258 PRO A CA 1
ATOM 1889 C C . PRO A 1 258 ? -2.938 -7.372 -23.649 1.00 38.41 258 PRO A C 1
ATOM 1891 O O . PRO A 1 258 ? -3.726 -8.075 -24.327 1.00 38.41 258 PRO A O 1
#

Foldseek 3Di:
DPPDPVVVVVVVVVVVVVVVVVVLVALVVLQVQCQDQVNVVVSQVNLLCCQVVVPPRANAEHEAQHDAQSNLVSHHQAQRRYAEYAHHLACLDDNNLVSLLVSQQSQSHPRHEYYHCALNQHAQVSLLSSLLSHALNYAEYHHAQYAHEQSNLLSLLVCQLVNRPQNHQEDHHANYQHALNSLLSNLNSLVNRPAQRCHAEDAHANNLNELNSLQSNLVSVVVCSHVNHNYDAHHPNNHDPVSCVSPPPPDDPRYDDD

pLDDT: mean 73.69, std 18.72, range [29.53, 96.31]

Sequence (258 aa):
METSVDAAVGDCIPALSAVLAHASASGEFTTELASQKESFGTGWLVLQFIKKMHIGVPISSLDLSGKLGLLLSSLPAGPDFLETLKGGPHVCKGPCLSVLNRFLKRSIFVSFKTLNLSKCGLSDSAGGTLLHSLPPSLEYLDLSENRLWSLSMEALRSAFSEGTLSKLLGLDVSNNPLGPSGVATLARGLSASERALPLQSLKLSKTAAKAEGVKALSAPLKEGKAPSLQVLDLGDNDMRAEGVGGWRGRWGRGASRP